Protein AF-A0A1H1K188-F1 (afdb_monomer_lite)

Secondary structure (DSSP, 8-state):
--PPPP-----PPPPPP--------------PPPPP--SEEEEEETTEEEEEEHHHHHHHHT-SEEEEEEHHHHHGGGG--SEEEEEEES-----TT-EEEEEEEEE--EE-TTSPEEPPEEESSS-EEEEEEEEEEEE-GGG--HHHHHTS-GGGSSHHHHHHHHHHHHGGG-TTS-HHHHHTT-EEEEEEEE-

Structure (mmCIF, N/CA/C/O backbone):
data_AF-A0A1H1K188-F1
#
_entry.id   AF-A0A1H1K188-F1
#
loop_
_atom_site.group_PDB
_atom_site.id
_atom_site.type_symbol
_atom_site.label_atom_id
_atom_site.label_alt_id
_atom_site.label_comp_id
_atom_site.label_asym_id
_atom_site.label_entity_id
_atom_site.label_seq_id
_atom_site.pdbx_PDB_ins_code
_atom_site.Cartn_x
_atom_site.Cartn_y
_atom_site.Cartn_z
_atom_site.occupancy
_atom_site.B_iso_or_equiv
_atom_site.auth_seq_id
_atom_site.auth_comp_id
_atom_site.auth_asym_id
_atom_site.auth_atom_id
_atom_site.pdbx_PDB_model_num
ATOM 1 N N . MET A 1 1 ? 2.331 -26.268 -75.277 1.00 45.59 1 MET A N 1
ATOM 2 C CA . MET A 1 1 ? 3.613 -26.789 -74.759 1.00 45.59 1 MET A CA 1
ATOM 3 C C . MET A 1 1 ? 4.585 -25.632 -74.610 1.00 45.59 1 MET A C 1
ATOM 5 O O . MET A 1 1 ? 4.993 -25.085 -75.620 1.00 45.59 1 MET A O 1
ATOM 9 N N . SER A 1 2 ? 4.845 -25.232 -73.363 1.00 35.03 2 SER A N 1
ATOM 10 C CA . SER A 1 2 ? 5.994 -24.444 -72.880 1.00 35.03 2 SER A CA 1
ATOM 11 C C . SER A 1 2 ? 5.826 -24.325 -71.357 1.00 35.03 2 SER A C 1
ATOM 13 O O . SER A 1 2 ? 4.793 -23.809 -70.929 1.00 35.03 2 SER A O 1
ATOM 15 N N . PRO A 1 3 ? 6.742 -24.856 -70.527 1.00 39.97 3 PRO A N 1
ATOM 16 C CA . PRO A 1 3 ? 6.588 -24.823 -69.078 1.00 39.97 3 PRO A CA 1
ATOM 17 C C . PRO A 1 3 ? 7.006 -23.461 -68.505 1.00 39.97 3 PRO A C 1
ATOM 19 O O . PRO A 1 3 ? 8.041 -22.900 -68.870 1.00 39.97 3 PRO A O 1
ATOM 22 N N . LEU A 1 4 ? 6.189 -22.948 -67.584 1.00 37.03 4 LEU A N 1
ATOM 23 C CA . LEU A 1 4 ? 6.495 -21.789 -66.749 1.00 37.03 4 LEU A CA 1
ATOM 24 C C . LEU A 1 4 ? 7.695 -22.099 -65.842 1.00 37.03 4 LEU A C 1
ATOM 26 O O . LEU A 1 4 ? 7.729 -23.112 -65.147 1.00 37.03 4 LEU A O 1
ATOM 30 N N . ARG A 1 5 ? 8.683 -21.201 -65.872 1.00 37.59 5 ARG A N 1
ATOM 31 C CA . ARG A 1 5 ? 9.872 -21.211 -65.017 1.00 37.59 5 ARG A CA 1
ATOM 32 C C . ARG A 1 5 ? 9.487 -20.812 -63.588 1.00 37.59 5 ARG A C 1
ATOM 34 O O . ARG A 1 5 ? 8.966 -19.722 -63.383 1.00 37.59 5 ARG A O 1
ATOM 41 N N . LEU A 1 6 ? 9.807 -21.659 -62.613 1.00 40.19 6 LEU A N 1
ATOM 42 C CA . LEU A 1 6 ? 9.904 -21.283 -61.201 1.00 40.19 6 LEU A CA 1
ATOM 43 C C . LEU A 1 6 ? 11.235 -20.550 -60.985 1.00 40.19 6 LEU A C 1
ATOM 45 O O . LEU A 1 6 ? 12.300 -21.126 -61.197 1.00 40.19 6 LEU A O 1
ATOM 49 N N . VAL A 1 7 ? 11.176 -19.282 -60.580 1.00 38.41 7 VAL A N 1
ATOM 50 C CA . VAL A 1 7 ? 12.326 -18.516 -60.083 1.00 38.41 7 VAL A CA 1
ATOM 51 C C . VAL A 1 7 ? 11.874 -17.786 -58.824 1.00 38.41 7 VAL A C 1
ATOM 53 O O . VAL A 1 7 ? 10.976 -16.952 -58.897 1.00 38.41 7 VAL A O 1
ATOM 56 N N . GLY A 1 8 ? 12.500 -18.095 -57.686 1.00 33.78 8 GLY A N 1
ATOM 57 C CA . GLY A 1 8 ? 12.356 -17.307 -56.461 1.00 33.78 8 GLY A CA 1
ATOM 58 C C . GLY A 1 8 ? 12.423 -18.098 -55.157 1.00 33.78 8 GLY A C 1
ATOM 59 O O . GLY A 1 8 ? 11.508 -17.993 -54.349 1.00 33.78 8 GLY A O 1
ATOM 60 N N . ASP A 1 9 ? 13.497 -18.858 -54.923 1.00 34.72 9 ASP A N 1
ATOM 61 C CA . ASP A 1 9 ? 13.821 -19.360 -53.582 1.00 34.72 9 ASP A CA 1
ATOM 62 C C . ASP A 1 9 ? 14.147 -18.176 -52.657 1.00 34.72 9 ASP A C 1
ATOM 64 O O . ASP A 1 9 ? 15.240 -17.600 -52.706 1.00 34.72 9 ASP A O 1
ATOM 68 N N . VAL A 1 10 ? 13.207 -17.807 -51.786 1.00 36.47 10 VAL A N 1
ATOM 69 C CA . VAL A 1 10 ? 13.466 -16.885 -50.676 1.00 36.47 10 VAL A CA 1
ATOM 70 C C . VAL A 1 10 ? 14.300 -17.630 -49.634 1.00 36.47 10 VAL A C 1
ATOM 72 O O . VAL A 1 10 ? 13.792 -18.404 -48.824 1.00 36.47 10 VAL A O 1
ATOM 75 N N . ARG A 1 11 ? 15.618 -17.406 -49.655 1.00 34.22 11 ARG A N 1
ATOM 76 C CA . ARG A 1 11 ? 16.524 -17.866 -48.596 1.00 34.22 11 ARG A CA 1
ATOM 77 C C . ARG A 1 11 ? 16.224 -17.106 -47.304 1.00 34.22 11 ARG A C 1
ATOM 79 O O . ARG A 1 11 ? 16.585 -15.940 -47.172 1.00 34.22 11 ARG A O 1
ATOM 86 N N . LEU A 1 12 ? 15.629 -17.793 -46.332 1.00 38.78 12 LEU A N 1
ATOM 87 C CA . LEU A 1 12 ? 15.600 -17.339 -44.942 1.00 38.78 12 LEU A CA 1
ATOM 88 C C . LEU A 1 12 ? 17.044 -17.191 -44.417 1.00 38.78 12 LEU A C 1
ATOM 90 O O . LEU A 1 12 ? 17.882 -18.066 -44.678 1.00 38.78 12 LEU A O 1
ATOM 94 N N . PRO A 1 13 ? 17.374 -16.110 -43.687 1.00 35.84 13 PRO A N 1
ATOM 95 C CA . PRO A 1 13 ? 18.696 -15.961 -43.099 1.00 35.84 13 PRO A CA 1
ATOM 96 C C . PRO A 1 13 ? 18.947 -17.076 -42.076 1.00 35.84 13 PRO A C 1
ATOM 98 O O . PRO A 1 13 ? 18.144 -17.328 -41.180 1.00 35.84 13 PRO A O 1
ATOM 101 N N . LYS A 1 14 ? 20.089 -17.756 -42.226 1.00 37.69 14 LYS A N 1
ATOM 102 C CA . LYS A 1 14 ? 20.562 -18.784 -41.292 1.00 37.69 14 LYS A CA 1
ATOM 103 C C . LYS A 1 14 ? 20.758 -18.175 -39.894 1.00 37.69 14 LYS A C 1
ATOM 105 O O . LYS A 1 14 ? 21.317 -17.079 -39.802 1.00 37.69 14 LYS A O 1
ATOM 110 N N . PRO A 1 15 ? 20.396 -18.887 -38.812 1.00 33.88 15 PRO A N 1
ATOM 111 C CA . PRO A 1 15 ? 20.649 -18.415 -37.458 1.00 33.88 15 PRO A CA 1
ATOM 112 C C . PRO A 1 15 ? 22.161 -18.313 -37.230 1.00 33.88 15 PRO A C 1
ATOM 114 O O . PRO A 1 15 ? 22.906 -19.279 -37.431 1.00 33.88 15 PRO A O 1
ATOM 117 N N . ARG A 1 16 ? 22.628 -17.125 -36.831 1.00 37.53 16 ARG A N 1
ATOM 118 C CA . ARG A 1 16 ? 24.013 -16.932 -36.393 1.00 37.53 16 ARG A CA 1
ATOM 119 C C . ARG A 1 16 ? 24.225 -17.723 -35.105 1.00 37.53 16 ARG A C 1
ATOM 121 O O . ARG A 1 16 ? 23.582 -17.467 -34.093 1.00 37.53 16 ARG A O 1
ATOM 128 N N . LYS A 1 17 ? 25.139 -18.690 -35.171 1.00 38.56 17 LYS A N 1
ATOM 129 C CA . LYS A 1 17 ? 25.713 -19.369 -34.010 1.00 38.56 17 LYS A CA 1
ATOM 130 C C . LYS A 1 17 ? 26.625 -18.392 -33.259 1.00 38.56 17 LYS A C 1
ATOM 132 O O . LYS A 1 17 ? 27.408 -17.688 -33.891 1.00 38.56 17 LYS A O 1
ATOM 137 N N . ASN A 1 18 ? 26.556 -18.462 -31.932 1.00 34.94 18 ASN A N 1
ATOM 138 C CA . ASN A 1 18 ? 27.514 -17.952 -30.945 1.00 34.94 18 ASN A CA 1
ATOM 139 C C . ASN A 1 18 ? 27.470 -16.449 -30.623 1.00 34.94 18 ASN A C 1
ATOM 141 O O . ASN A 1 18 ? 28.254 -15.657 -31.134 1.00 34.94 18 ASN A O 1
ATOM 145 N N . ALA A 1 19 ? 26.662 -16.108 -29.621 1.00 29.22 19 ALA A N 1
ATOM 146 C CA . ALA A 1 19 ? 27.116 -15.261 -28.522 1.00 29.22 19 ALA A CA 1
ATOM 147 C C . ALA A 1 19 ? 26.477 -15.811 -27.236 1.00 29.22 19 ALA A C 1
ATOM 149 O O . ALA A 1 19 ? 25.247 -15.851 -27.156 1.00 29.22 19 ALA A O 1
ATOM 150 N N . PRO A 1 20 ? 27.250 -16.302 -26.253 1.00 31.80 20 PRO A N 1
ATOM 151 C CA . PRO A 1 20 ? 26.677 -16.637 -24.966 1.00 31.80 20 PRO A CA 1
ATOM 152 C C . PRO A 1 20 ? 26.316 -15.309 -24.301 1.00 31.80 20 PRO A C 1
ATOM 154 O O . PRO A 1 20 ? 27.190 -14.582 -23.834 1.00 31.80 20 PRO A O 1
ATOM 157 N N . PHE A 1 21 ? 25.027 -14.969 -24.270 1.00 34.00 21 PHE A N 1
ATOM 158 C CA . PHE A 1 21 ? 24.536 -14.056 -23.248 1.00 34.00 21 PHE A CA 1
ATOM 159 C C . PHE A 1 21 ? 24.749 -14.775 -21.917 1.00 34.00 21 PHE A C 1
ATOM 161 O O . PHE A 1 21 ? 23.937 -15.598 -21.496 1.00 34.00 21 PHE A O 1
ATOM 168 N N . LEU A 1 22 ? 25.896 -14.512 -21.287 1.00 28.89 22 LEU A N 1
ATOM 169 C CA . LEU A 1 22 ? 26.063 -14.735 -19.864 1.00 28.89 22 LEU A CA 1
ATOM 170 C C . LEU A 1 22 ? 25.005 -13.866 -19.179 1.00 28.89 22 LEU A C 1
ATOM 172 O O . LEU A 1 22 ? 25.241 -12.702 -18.864 1.00 28.89 22 LEU A O 1
ATOM 176 N N . PHE A 1 23 ? 23.831 -14.440 -18.920 1.00 32.09 23 PHE A N 1
ATOM 177 C CA . PHE A 1 23 ? 23.086 -14.067 -17.733 1.00 32.09 23 PHE A CA 1
ATOM 178 C C . PHE A 1 23 ? 23.997 -14.437 -16.569 1.00 32.09 23 PHE A C 1
ATOM 180 O O . PHE A 1 23 ? 24.028 -15.581 -16.113 1.00 32.09 23 PHE A O 1
ATOM 187 N N . ALA A 1 24 ? 24.807 -13.472 -16.136 1.00 30.16 24 ALA A N 1
ATOM 188 C CA . ALA A 1 24 ? 25.386 -13.501 -14.815 1.00 30.16 24 ALA A CA 1
ATOM 189 C C . ALA A 1 24 ? 24.195 -13.590 -13.862 1.00 30.16 24 ALA A C 1
ATOM 191 O O . ALA A 1 24 ? 23.511 -12.605 -13.586 1.00 30.16 24 ALA A O 1
ATOM 192 N N . ARG A 1 25 ? 23.893 -14.817 -13.444 1.00 33.47 25 ARG A N 1
ATOM 193 C CA . ARG A 1 25 ? 22.956 -15.132 -12.382 1.00 33.47 25 ARG A CA 1
ATOM 194 C C . ARG A 1 25 ? 23.615 -14.607 -11.112 1.00 33.47 25 ARG A C 1
ATOM 196 O O . ARG A 1 25 ? 24.299 -15.339 -10.406 1.00 33.47 25 ARG A O 1
ATOM 203 N N . PHE A 1 26 ? 23.521 -13.293 -10.913 1.00 35.22 26 PHE A N 1
ATOM 204 C CA . PHE A 1 26 ? 23.945 -12.652 -9.684 1.00 35.22 26 PHE A CA 1
ATOM 205 C C . PHE A 1 26 ? 23.188 -13.354 -8.568 1.00 35.22 26 PHE A C 1
ATOM 207 O O . PHE A 1 26 ? 21.966 -13.501 -8.641 1.00 35.22 26 PHE A O 1
ATOM 214 N N . ALA A 1 27 ? 23.933 -13.858 -7.588 1.00 34.31 27 ALA A N 1
ATOM 215 C CA .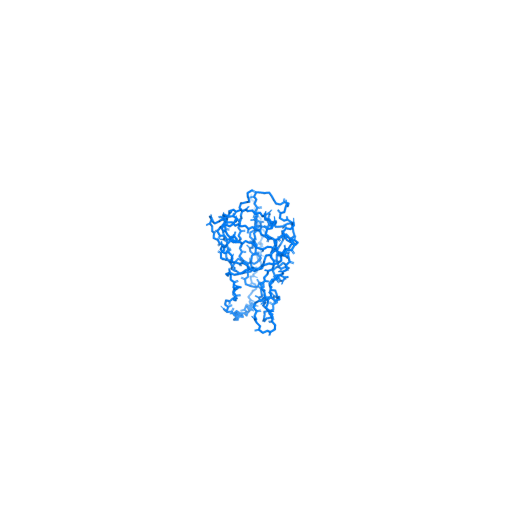 ALA A 1 27 ? 23.366 -14.403 -6.374 1.00 34.31 27 ALA A CA 1
ATOM 216 C C . ALA A 1 27 ? 22.550 -13.281 -5.722 1.00 34.31 27 ALA A C 1
ATOM 218 O O . ALA A 1 27 ? 23.095 -12.384 -5.084 1.00 34.31 27 ALA A O 1
ATOM 219 N N . MET A 1 28 ? 21.244 -13.280 -5.984 1.00 41.56 28 MET A N 1
ATOM 220 C CA . MET A 1 28 ? 20.305 -12.386 -5.334 1.00 41.56 28 MET A CA 1
ATOM 221 C C . MET A 1 28 ? 20.376 -12.698 -3.846 1.00 41.56 28 MET A C 1
ATOM 223 O O . MET A 1 28 ? 20.285 -13.857 -3.446 1.00 41.56 28 MET A O 1
ATOM 227 N N . SER A 1 29 ? 20.551 -11.671 -3.023 1.00 44.28 29 SER A N 1
ATOM 228 C CA . SER A 1 29 ? 20.380 -11.815 -1.584 1.00 44.28 29 SER A CA 1
ATOM 229 C C . SER A 1 29 ? 18.955 -12.313 -1.306 1.00 44.28 29 SER A C 1
ATOM 231 O O . SER A 1 29 ? 17.992 -11.548 -1.390 1.00 44.28 29 SER A O 1
ATOM 233 N N . GLU A 1 30 ? 18.824 -13.604 -0.976 1.00 47.53 30 GLU A N 1
ATOM 234 C CA . GLU A 1 30 ? 17.574 -14.247 -0.539 1.00 47.53 30 GLU A CA 1
ATOM 235 C C . GLU A 1 30 ? 17.079 -13.719 0.818 1.00 47.53 30 GLU A C 1
ATOM 237 O O . GLU A 1 30 ? 16.024 -14.131 1.307 1.00 47.53 30 GLU A O 1
ATOM 242 N N . ALA A 1 31 ? 17.814 -12.792 1.444 1.00 53.75 31 ALA A N 1
ATOM 243 C CA . ALA A 1 31 ? 17.389 -12.172 2.682 1.00 53.75 31 ALA A CA 1
ATOM 244 C C . ALA A 1 31 ? 16.046 -11.459 2.463 1.00 53.75 31 ALA A C 1
ATOM 246 O O . ALA A 1 31 ? 15.935 -10.483 1.710 1.00 53.75 31 ALA A O 1
ATOM 247 N N . ARG A 1 32 ? 15.008 -11.971 3.136 1.00 61.28 32 ARG A N 1
ATOM 248 C CA . ARG A 1 32 ? 13.702 -11.319 3.219 1.00 61.28 32 ARG A CA 1
ATOM 249 C C . ARG A 1 32 ? 13.885 -9.942 3.838 1.00 61.28 32 ARG A C 1
ATOM 251 O O . ARG A 1 32 ? 14.478 -9.805 4.907 1.00 61.28 32 ARG A O 1
ATOM 258 N N . LEU A 1 33 ? 13.339 -8.932 3.171 1.00 65.62 33 LEU A N 1
ATOM 259 C CA . LEU A 1 33 ? 13.317 -7.577 3.697 1.00 65.62 33 LEU A CA 1
ATOM 260 C C . LEU A 1 33 ? 12.510 -7.562 4.998 1.00 65.62 33 LEU A C 1
ATOM 262 O O . LEU A 1 33 ? 11.371 -8.031 5.043 1.00 65.62 33 LEU A O 1
ATOM 266 N N . ALA A 1 34 ? 13.125 -7.060 6.069 1.00 62.50 34 ALA A N 1
ATOM 267 C CA . ALA A 1 34 ? 12.482 -7.000 7.372 1.00 62.50 34 ALA A CA 1
ATOM 268 C C . ALA A 1 34 ? 11.265 -6.071 7.304 1.00 62.50 34 ALA A C 1
ATOM 270 O O . ALA A 1 34 ? 11.387 -4.874 7.031 1.00 62.50 34 ALA A O 1
ATOM 271 N N . LEU A 1 35 ? 10.092 -6.636 7.572 1.00 63.84 35 LEU A N 1
ATOM 272 C CA . LEU A 1 35 ? 8.850 -5.885 7.672 1.00 63.84 35 LEU A CA 1
ATOM 273 C C . LEU A 1 35 ? 8.869 -5.027 8.949 1.00 63.84 35 LEU A C 1
ATOM 275 O O . LEU A 1 35 ? 9.444 -5.417 9.962 1.00 63.84 35 LEU A O 1
ATOM 279 N N . SER A 1 36 ? 8.257 -3.848 8.866 1.00 64.31 36 SER A N 1
ATOM 280 C CA . SER A 1 36 ? 8.013 -2.932 9.993 1.00 64.31 36 SER A CA 1
ATOM 281 C C . SER A 1 36 ? 7.244 -3.632 11.129 1.00 64.31 36 SER A C 1
ATOM 283 O O . SER A 1 36 ? 6.427 -4.515 10.848 1.00 64.31 36 SER A O 1
ATOM 285 N N . ASP A 1 37 ? 7.496 -3.255 12.390 1.00 67.00 37 ASP A N 1
ATOM 286 C CA . ASP A 1 37 ? 6.675 -3.649 13.539 1.00 67.00 37 ASP A CA 1
ATOM 287 C C . ASP A 1 37 ? 5.247 -3.144 13.314 1.00 67.00 37 ASP A C 1
ATOM 289 O O . ASP A 1 37 ? 4.966 -1.948 13.251 1.00 67.00 37 ASP A O 1
ATOM 293 N N . ARG A 1 38 ? 4.331 -4.095 13.137 1.00 75.50 38 ARG A N 1
ATOM 294 C CA . ARG A 1 38 ? 2.953 -3.831 12.714 1.00 75.50 38 ARG A CA 1
ATOM 295 C C . ARG A 1 38 ? 1.977 -3.684 13.868 1.00 75.50 38 ARG A C 1
ATOM 297 O O . ARG A 1 38 ? 0.779 -3.561 13.623 1.00 75.50 38 ARG A O 1
ATOM 304 N N . SER A 1 39 ? 2.451 -3.770 15.106 1.00 86.69 39 SER A N 1
ATOM 305 C CA . SER A 1 39 ? 1.570 -3.735 16.271 1.00 86.69 39 SER A CA 1
ATOM 306 C C . SER A 1 39 ? 1.165 -2.310 16.650 1.00 86.69 39 SER A C 1
ATOM 308 O O . SER A 1 39 ? 0.053 -2.103 17.145 1.00 86.69 39 SER A O 1
ATOM 310 N N . LEU A 1 40 ? 2.029 -1.331 16.364 1.00 92.38 40 LEU A N 1
ATOM 311 C CA . LEU A 1 40 ? 1.869 0.073 16.729 1.00 92.38 40 LEU A CA 1
ATOM 312 C C . LEU A 1 40 ? 1.957 0.996 15.514 1.00 92.38 40 LEU A C 1
ATOM 314 O O . LEU A 1 40 ? 2.597 0.694 14.508 1.00 92.38 40 LEU A O 1
ATOM 318 N N . ILE A 1 41 ? 1.316 2.153 15.624 1.00 93.88 41 ILE A N 1
ATOM 319 C CA . ILE A 1 41 ? 1.371 3.210 14.617 1.00 93.88 41 ILE A CA 1
ATOM 320 C C . ILE A 1 41 ? 1.139 4.569 15.278 1.00 93.88 41 ILE A C 1
ATOM 322 O O . ILE A 1 41 ? 0.364 4.665 16.233 1.00 93.88 41 ILE A O 1
ATOM 326 N N . ALA A 1 42 ? 1.813 5.611 14.788 1.00 95.12 42 ALA A N 1
ATOM 327 C CA . ALA A 1 42 ? 1.498 6.975 15.184 1.00 95.12 42 ALA A CA 1
ATOM 328 C C . ALA A 1 42 ? 0.325 7.485 14.337 1.00 95.12 42 ALA A C 1
ATOM 330 O O . ALA A 1 42 ? 0.299 7.304 13.118 1.00 95.12 42 ALA A O 1
ATOM 331 N N . VAL A 1 43 ? -0.647 8.130 14.969 1.00 95.94 43 VAL A N 1
ATOM 332 C CA . VAL A 1 43 ? -1.823 8.691 14.303 1.00 95.94 43 VAL A CA 1
ATOM 333 C C . VAL A 1 43 ? -1.992 10.158 14.657 1.00 95.94 43 VAL A C 1
ATOM 335 O O . VAL A 1 43 ? -1.648 10.585 15.758 1.00 95.94 43 VAL A O 1
ATOM 338 N N . MET A 1 44 ? -2.532 10.920 13.714 1.00 95.25 44 MET A N 1
ATOM 339 C CA . MET A 1 44 ? -3.019 12.272 13.932 1.00 95.25 44 MET A CA 1
ATOM 340 C C . MET A 1 44 ? -4.529 12.216 14.167 1.00 95.25 44 MET A C 1
ATOM 342 O O . MET A 1 44 ? -5.290 11.899 13.253 1.00 95.25 44 MET A O 1
ATOM 346 N N . THR A 1 45 ? -4.965 12.540 15.385 1.00 85.88 45 THR A N 1
ATOM 347 C CA . THR A 1 45 ? -6.382 12.698 15.735 1.00 85.88 45 THR A CA 1
ATOM 348 C C . THR A 1 45 ? -6.659 14.187 15.947 1.00 85.88 45 THR A C 1
ATOM 350 O O . THR A 1 45 ? -6.357 14.761 16.997 1.00 85.88 45 THR A O 1
ATOM 353 N N . GLY A 1 46 ? -7.197 14.853 14.923 1.00 83.12 46 GLY A N 1
ATOM 354 C CA . GLY A 1 46 ? -7.359 16.309 14.925 1.00 83.12 46 GLY A CA 1
ATOM 355 C C . GLY A 1 46 ? -6.003 17.019 14.868 1.00 83.12 46 GLY A C 1
ATOM 356 O O . GLY A 1 46 ? -5.355 17.014 13.831 1.00 83.12 46 GLY A O 1
ATOM 357 N N . ARG A 1 47 ? -5.575 17.639 15.976 1.00 84.88 47 ARG A N 1
ATOM 358 C CA . ARG A 1 47 ? -4.261 18.313 16.097 1.00 84.88 47 ARG A CA 1
ATOM 359 C C . ARG A 1 47 ? -3.290 17.596 17.041 1.00 84.88 47 ARG A C 1
ATOM 361 O O . ARG A 1 47 ? -2.284 18.179 17.440 1.00 84.88 47 ARG A O 1
ATOM 368 N N . LYS A 1 48 ? -3.615 16.372 17.459 1.00 92.38 48 LYS A N 1
ATOM 369 C CA . LYS A 1 48 ? -2.835 15.611 18.437 1.00 92.38 48 LYS A CA 1
ATOM 370 C C . LYS A 1 48 ? -2.226 14.373 17.787 1.00 92.38 48 LYS A C 1
ATOM 372 O O . LYS A 1 48 ? -2.953 13.566 17.213 1.00 92.38 48 LYS A O 1
ATOM 377 N N . GLU A 1 49 ? -0.912 14.212 17.941 1.00 95.19 49 GLU A N 1
ATOM 378 C CA . GLU A 1 49 ? -0.217 12.957 17.645 1.00 95.19 49 GLU A CA 1
ATOM 379 C C . GLU A 1 49 ? -0.343 11.992 18.831 1.00 95.19 49 GLU A C 1
ATOM 381 O O . GLU A 1 49 ? -0.122 12.366 19.986 1.00 95.19 49 GLU A O 1
ATOM 386 N N . GLU A 1 50 ? -0.676 10.737 18.550 1.00 95.00 50 GLU A N 1
ATOM 387 C CA . GLU A 1 50 ? -0.725 9.664 19.543 1.00 95.00 50 GLU A CA 1
ATOM 388 C C . GLU A 1 50 ? -0.241 8.340 18.942 1.00 95.00 50 GLU A C 1
ATOM 390 O O . GLU A 1 50 ? -0.362 8.109 17.742 1.00 95.00 50 GLU A O 1
ATOM 395 N N . VAL A 1 51 ? 0.328 7.462 19.770 1.00 95.00 51 VAL A N 1
ATOM 396 C CA . VAL A 1 51 ? 0.711 6.105 19.354 1.00 95.00 51 VAL A CA 1
ATOM 397 C C . VAL A 1 51 ? -0.365 5.138 19.817 1.00 95.00 51 VAL A C 1
ATOM 399 O O . VAL A 1 51 ? -0.695 5.088 21.001 1.00 95.00 51 VAL A O 1
ATOM 402 N N . VAL A 1 52 ? -0.900 4.357 18.883 1.00 94.94 52 VAL A N 1
ATOM 403 C CA . VAL A 1 52 ? -2.002 3.422 19.132 1.00 94.94 52 VAL A CA 1
ATOM 404 C C . VAL A 1 52 ? -1.676 2.037 18.596 1.00 94.94 52 VAL A C 1
ATOM 406 O O . VAL A 1 52 ? -0.795 1.861 17.752 1.00 94.94 52 VAL A O 1
ATOM 409 N N . ARG A 1 53 ? -2.428 1.038 19.066 1.00 95.25 53 ARG A N 1
ATOM 410 C CA . ARG A 1 53 ? -2.389 -0.309 18.495 1.00 95.25 53 ARG A CA 1
ATOM 411 C C . ARG A 1 53 ? -3.094 -0.341 17.148 1.00 95.25 53 ARG A C 1
ATOM 413 O O . ARG A 1 53 ? -4.212 0.160 17.021 1.00 95.25 53 ARG A O 1
ATOM 420 N N . VAL A 1 54 ? -2.501 -1.030 16.178 1.00 94.38 54 VAL A N 1
ATOM 421 C CA . VAL A 1 54 ? -3.129 -1.231 14.865 1.00 94.38 54 VAL A CA 1
ATOM 422 C C . VAL A 1 54 ? -4.471 -1.963 14.996 1.00 94.38 54 VAL A C 1
ATOM 424 O O . VAL A 1 54 ? -5.423 -1.606 14.311 1.00 94.38 54 VAL A O 1
ATOM 427 N N . ASP A 1 55 ? -4.608 -2.904 15.934 1.00 95.38 55 ASP A N 1
ATOM 428 C CA . ASP A 1 55 ? -5.874 -3.604 16.227 1.00 95.38 55 ASP A CA 1
ATOM 429 C C . ASP A 1 55 ? -7.011 -2.649 16.604 1.00 95.38 55 ASP A C 1
ATOM 431 O O . ASP A 1 55 ? -8.148 -2.842 16.178 1.00 95.38 55 ASP A O 1
ATOM 435 N N . ALA A 1 56 ? -6.702 -1.592 17.360 1.00 95.38 56 ALA A N 1
ATOM 436 C CA . ALA A 1 56 ? -7.695 -0.601 17.759 1.00 95.38 56 ALA A CA 1
ATOM 437 C C . ALA A 1 56 ? -8.188 0.207 16.551 1.00 95.38 56 ALA A C 1
ATOM 439 O O . ALA A 1 56 ? -9.382 0.477 16.436 1.00 95.38 56 ALA A O 1
ATOM 440 N N . LEU A 1 57 ? -7.294 0.538 15.612 1.00 95.38 57 LEU A N 1
ATOM 441 C CA . LEU A 1 57 ? -7.681 1.191 14.360 1.00 95.38 57 LEU A CA 1
ATOM 442 C C . LEU A 1 57 ? -8.516 0.271 13.472 1.00 95.38 57 LEU A C 1
ATOM 444 O O . LEU A 1 57 ? -9.528 0.703 12.929 1.00 95.38 57 LEU A O 1
ATOM 448 N N . ARG A 1 58 ? -8.132 -1.003 13.357 1.00 96.81 58 ARG A N 1
ATOM 449 C CA . ARG A 1 58 ? -8.900 -2.004 12.606 1.00 96.81 58 ARG A CA 1
ATOM 450 C C . ARG A 1 58 ? -10.331 -2.124 13.122 1.00 96.81 58 ARG A C 1
ATOM 452 O O . ARG A 1 58 ? -11.270 -2.048 12.335 1.00 96.81 58 ARG A O 1
ATOM 459 N N . ALA A 1 59 ? -10.492 -2.217 14.442 1.00 97.06 59 ALA A N 1
ATOM 460 C CA . ALA A 1 59 ? -11.801 -2.227 15.085 1.00 97.06 59 ALA A CA 1
ATOM 461 C C . ALA A 1 59 ? -12.576 -0.921 14.839 1.00 97.06 59 ALA A C 1
ATOM 463 O O . ALA A 1 59 ? -13.745 -0.973 14.462 1.00 97.06 59 ALA A O 1
ATOM 464 N N . ARG A 1 60 ? -11.921 0.242 14.981 1.00 95.56 60 ARG A N 1
ATOM 465 C CA . ARG A 1 60 ? -12.525 1.565 14.741 1.00 95.56 60 ARG A CA 1
ATOM 466 C C . ARG A 1 60 ? -13.075 1.713 13.322 1.00 95.56 60 ARG A C 1
ATOM 468 O O . ARG A 1 60 ? -14.165 2.247 13.159 1.00 95.56 60 ARG A O 1
ATOM 475 N N . PHE A 1 61 ? -12.330 1.266 12.315 1.00 96.75 61 PHE A N 1
ATOM 476 C CA . PHE A 1 61 ? -12.742 1.357 10.911 1.00 96.75 61 PHE A CA 1
ATOM 477 C C . PHE A 1 61 ? -13.581 0.161 10.441 1.00 96.75 61 PHE A C 1
ATOM 479 O O . PHE A 1 61 ? -14.053 0.170 9.308 1.00 96.75 61 PHE A O 1
ATOM 486 N N . GLN A 1 62 ? -13.769 -0.863 11.283 1.00 97.44 62 GLN A N 1
ATOM 487 C CA . GLN A 1 62 ? -14.438 -2.120 10.923 1.00 97.44 62 GLN A CA 1
ATOM 488 C C . GLN A 1 62 ? -13.800 -2.788 9.690 1.00 97.44 62 GLN A C 1
ATOM 490 O O . GLN A 1 62 ? -14.472 -3.204 8.745 1.00 97.44 62 GLN A O 1
ATOM 495 N N . VAL A 1 63 ? -12.468 -2.862 9.698 1.00 98.00 63 VAL A N 1
ATOM 496 C CA . VAL A 1 63 ? -11.650 -3.436 8.621 1.00 98.00 63 VAL A CA 1
ATOM 497 C C . VAL A 1 63 ? -10.711 -4.508 9.166 1.00 98.00 63 VAL A C 1
ATOM 499 O O . VAL A 1 63 ? -10.383 -4.529 10.350 1.00 98.00 63 VAL A O 1
ATOM 502 N N . ASP A 1 64 ? -10.226 -5.384 8.293 1.00 97.94 64 ASP A N 1
ATOM 503 C CA . ASP A 1 64 ? -9.293 -6.452 8.649 1.00 97.94 64 ASP A CA 1
ATOM 504 C C . ASP A 1 64 ? -7.832 -5.978 8.708 1.00 97.94 64 ASP A C 1
ATOM 506 O O . ASP A 1 64 ? -7.010 -6.552 9.434 1.00 97.94 64 ASP A O 1
ATOM 510 N N . ALA A 1 65 ? -7.488 -4.947 7.930 1.00 95.75 65 ALA A N 1
ATOM 511 C CA . ALA A 1 65 ? -6.124 -4.447 7.785 1.00 95.75 65 ALA A CA 1
ATOM 512 C C . ALA A 1 65 ? -6.078 -2.998 7.264 1.00 95.75 65 ALA A C 1
ATOM 514 O O . ALA A 1 65 ? -7.093 -2.409 6.897 1.00 95.75 65 ALA A O 1
ATOM 515 N N . LEU A 1 66 ? -4.879 -2.411 7.261 1.00 96.00 66 LEU A N 1
ATOM 516 C CA . LEU A 1 66 ? -4.638 -1.035 6.829 1.00 96.00 66 LEU A CA 1
ATOM 517 C C . LEU A 1 66 ? -3.721 -1.024 5.602 1.00 96.00 66 LEU A C 1
ATOM 519 O O . LEU A 1 66 ? -2.659 -1.647 5.620 1.00 96.00 66 LEU A O 1
ATOM 523 N N . ILE A 1 67 ? -4.092 -0.259 4.579 1.00 96.06 67 ILE A N 1
ATOM 524 C CA . ILE A 1 67 ? -3.200 0.159 3.494 1.00 96.06 67 ILE A CA 1
ATOM 525 C C . ILE A 1 67 ? -2.834 1.616 3.745 1.00 96.06 67 ILE A C 1
ATOM 527 O O . ILE A 1 67 ? -3.668 2.431 4.128 1.00 96.06 67 ILE A O 1
ATOM 531 N N . ARG A 1 68 ? -1.557 1.943 3.579 1.00 94.38 68 ARG A N 1
ATOM 532 C CA . ARG A 1 68 ? -1.027 3.273 3.877 1.00 94.38 68 ARG A CA 1
ATOM 533 C C . ARG A 1 68 ? -0.361 3.811 2.624 1.00 94.38 68 ARG A C 1
ATOM 535 O O . ARG A 1 68 ? 0.504 3.138 2.066 1.00 94.38 68 ARG A O 1
ATOM 542 N N . LEU A 1 69 ? -0.777 4.991 2.189 1.00 94.31 69 LEU A N 1
ATOM 543 C CA . LEU A 1 69 ? -0.244 5.666 1.008 1.00 94.31 69 LEU A CA 1
ATOM 544 C C . LEU A 1 69 ? 0.497 6.921 1.446 1.00 94.31 69 LEU A C 1
ATOM 546 O O . LEU A 1 69 ? 0.102 7.540 2.426 1.00 94.31 69 LEU A O 1
ATOM 550 N N . HIS A 1 70 ? 1.551 7.323 0.739 1.00 92.00 70 HIS A N 1
ATOM 551 C CA . HIS A 1 70 ? 2.076 8.675 0.940 1.00 92.00 70 HIS A CA 1
ATOM 552 C C . HIS A 1 70 ? 0.967 9.697 0.683 1.00 92.00 70 HIS A C 1
ATOM 554 O O . HIS A 1 70 ? 0.117 9.455 -0.164 1.00 92.00 70 HIS A O 1
ATOM 560 N N . GLU A 1 71 ? 0.972 10.824 1.394 1.00 92.25 71 GLU A N 1
ATOM 561 C CA . GLU A 1 71 ? -0.093 11.830 1.282 1.00 92.25 71 GLU A CA 1
ATOM 562 C C . GLU A 1 71 ? -0.406 12.220 -0.173 1.00 92.25 71 GLU A C 1
ATOM 564 O O . GLU A 1 71 ? -1.554 12.132 -0.583 1.00 92.25 71 GLU A O 1
ATOM 569 N N . ARG A 1 72 ? 0.620 12.484 -0.995 1.00 90.69 72 ARG A N 1
ATOM 570 C CA . ARG A 1 72 ? 0.447 12.789 -2.430 1.00 90.69 72 ARG A CA 1
ATOM 571 C C . ARG A 1 72 ? -0.251 11.668 -3.209 1.00 90.69 72 ARG A C 1
ATOM 573 O O . ARG A 1 72 ? -1.130 11.931 -4.014 1.00 90.69 72 ARG A O 1
ATOM 580 N N . ASP A 1 73 ? 0.125 10.420 -2.934 1.00 93.31 73 ASP A N 1
ATOM 581 C CA . ASP A 1 73 ? -0.483 9.240 -3.558 1.00 93.31 73 ASP A CA 1
ATOM 582 C C . ASP A 1 73 ? -1.933 9.044 -3.073 1.00 93.31 73 ASP A C 1
ATOM 584 O O . ASP A 1 73 ? -2.774 8.499 -3.784 1.00 93.31 73 ASP A O 1
ATOM 588 N N . TYR A 1 74 ? -2.225 9.449 -1.835 1.00 95.44 74 TYR A N 1
ATOM 589 C CA . TYR A 1 74 ? -3.565 9.388 -1.267 1.00 95.44 74 TYR A CA 1
ATOM 590 C C . TYR A 1 74 ? -4.484 10.459 -1.858 1.00 95.44 74 TYR A C 1
ATOM 592 O O . TYR A 1 74 ? -5.643 10.162 -2.122 1.00 95.44 74 TYR A O 1
ATOM 600 N N . ASP A 1 75 ? -3.995 11.676 -2.089 1.00 94.31 75 ASP A N 1
ATOM 601 C CA . ASP A 1 75 ? -4.794 12.750 -2.695 1.00 94.31 75 ASP A CA 1
ATOM 602 C C . ASP A 1 75 ? -5.304 12.336 -4.088 1.00 94.31 75 ASP A C 1
ATOM 604 O O . ASP A 1 75 ? -6.470 12.526 -4.424 1.00 94.31 75 ASP A O 1
ATOM 608 N N . GLU A 1 76 ? -4.467 11.641 -4.861 1.00 94.88 76 GLU A N 1
ATOM 609 C CA . GLU A 1 76 ? -4.832 11.060 -6.157 1.00 94.88 76 GLU A CA 1
ATOM 610 C C . GLU A 1 76 ? -5.886 9.936 -6.069 1.00 94.88 76 GLU A C 1
ATOM 612 O O . GLU A 1 76 ? -6.586 9.640 -7.043 1.00 94.88 76 GLU A O 1
ATOM 617 N N . LEU A 1 77 ? -6.034 9.290 -4.907 1.00 93.25 77 LEU A N 1
ATOM 618 C CA . LEU A 1 77 ? -7.030 8.236 -4.699 1.00 93.25 77 LEU A CA 1
ATOM 619 C C . LEU A 1 77 ? -8.455 8.785 -4.829 1.00 93.25 77 LEU A C 1
ATOM 621 O O . LEU A 1 77 ? -9.365 8.026 -5.165 1.00 93.25 77 LEU A O 1
ATOM 625 N N . GLU A 1 78 ? -8.674 10.076 -4.570 1.00 85.00 78 GLU A N 1
ATOM 626 C CA . GLU A 1 78 ? -9.985 10.723 -4.688 1.00 85.00 78 GLU A CA 1
ATOM 627 C C . GLU A 1 78 ? -10.514 10.740 -6.127 1.00 85.00 78 GLU A C 1
ATOM 629 O O . GLU A 1 78 ? -11.728 10.803 -6.325 1.00 85.00 78 GLU A O 1
ATOM 634 N N . GLU A 1 79 ? -9.648 10.608 -7.133 1.00 86.56 79 GLU A N 1
ATOM 635 C CA . GLU A 1 79 ? -10.044 10.528 -8.544 1.00 86.56 79 GLU A CA 1
ATOM 636 C C . GLU A 1 79 ? -10.558 9.134 -8.930 1.00 86.56 79 GLU A C 1
ATOM 638 O O . GLU A 1 79 ? -11.315 8.976 -9.891 1.00 86.56 79 GLU A O 1
ATOM 643 N N . LEU A 1 80 ? -10.192 8.102 -8.164 1.00 89.62 80 LEU A N 1
ATOM 644 C CA . LEU A 1 80 ? -10.560 6.725 -8.466 1.00 89.62 80 LEU A CA 1
ATOM 645 C C . LEU A 1 80 ? -11.980 6.404 -7.985 1.00 89.62 80 LEU A C 1
ATOM 647 O O . LEU A 1 80 ? -12.373 6.661 -6.839 1.00 89.62 80 LEU A O 1
ATOM 651 N N . ARG A 1 81 ? -12.768 5.794 -8.874 1.00 84.62 81 ARG A N 1
ATOM 652 C CA . ARG A 1 81 ? -14.134 5.323 -8.6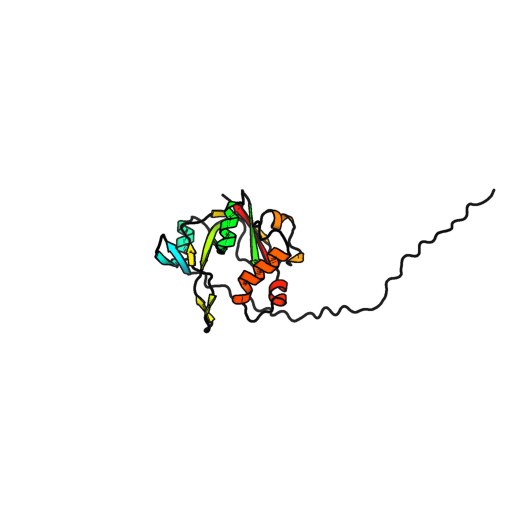09 1.00 84.62 81 ARG A CA 1
ATOM 653 C C . ARG A 1 81 ? -14.173 3.802 -8.720 1.00 84.62 81 ARG A C 1
ATOM 655 O O . ARG A 1 81 ? -13.698 3.239 -9.702 1.00 84.62 81 ARG A O 1
ATOM 662 N N . GLY A 1 82 ? -14.735 3.144 -7.710 1.00 91.00 82 GLY A N 1
ATOM 663 C CA . GLY A 1 82 ? -15.029 1.709 -7.703 1.00 91.00 82 GLY A CA 1
ATOM 664 C C . GLY A 1 82 ? -13.830 0.767 -7.577 1.00 91.00 82 GLY A C 1
ATOM 665 O O . GLY A 1 82 ? -13.930 -0.200 -6.838 1.00 91.00 82 GLY A O 1
ATOM 666 N N . ARG A 1 83 ? -12.697 1.013 -8.246 1.00 96.19 83 ARG A N 1
ATOM 667 C CA . ARG A 1 83 ? -11.521 0.127 -8.201 1.00 96.19 83 ARG A CA 1
ATOM 668 C C . ARG A 1 83 ? -10.227 0.872 -7.924 1.00 96.19 83 ARG A C 1
ATOM 670 O O . ARG A 1 83 ? -10.040 1.994 -8.384 1.00 96.19 83 ARG A O 1
ATOM 677 N N . PHE A 1 84 ? -9.331 0.205 -7.207 1.00 98.00 84 PHE A N 1
ATOM 678 C CA . PHE A 1 84 ? -7.981 0.681 -6.938 1.00 98.00 84 PHE A CA 1
ATOM 679 C C . PHE A 1 84 ? -6.984 -0.473 -6.944 1.00 98.00 84 PHE A C 1
ATOM 681 O O . PHE A 1 84 ? -7.186 -1.486 -6.277 1.00 98.00 84 PHE A O 1
ATOM 688 N N . VAL A 1 85 ? -5.888 -0.299 -7.676 1.00 98.00 85 VAL A N 1
ATOM 689 C CA . VAL A 1 85 ? -4.746 -1.210 -7.678 1.00 98.00 85 VAL A CA 1
ATOM 690 C C . VAL A 1 85 ? -3.582 -0.576 -6.924 1.00 98.00 85 VAL A C 1
ATOM 692 O O . VAL A 1 85 ? -3.083 0.491 -7.287 1.00 98.00 85 VAL A O 1
ATOM 695 N N . HIS A 1 86 ? -3.142 -1.261 -5.872 1.00 97.88 86 HIS A N 1
ATOM 696 C CA . HIS A 1 86 ? -2.003 -0.880 -5.053 1.00 97.88 86 HIS A CA 1
ATOM 697 C C . HIS A 1 86 ? -0.789 -1.759 -5.360 1.00 97.88 86 HIS A C 1
ATOM 699 O O . HIS A 1 86 ? -0.894 -2.986 -5.389 1.00 97.88 86 HIS A O 1
ATOM 705 N N . PHE A 1 87 ? 0.369 -1.120 -5.523 1.00 98.00 87 PHE A N 1
ATOM 706 C CA . PHE A 1 87 ? 1.649 -1.782 -5.752 1.00 98.00 87 PHE A CA 1
ATOM 707 C C . PHE A 1 87 ? 2.554 -1.687 -4.517 1.00 98.00 87 PHE A C 1
ATOM 709 O O . PHE A 1 87 ? 2.813 -0.589 -4.009 1.00 98.00 87 PHE A O 1
ATOM 716 N N . ASN A 1 88 ? 3.084 -2.828 -4.076 1.00 95.81 88 ASN A N 1
ATOM 717 C CA . ASN A 1 88 ? 4.124 -2.947 -3.050 1.00 95.81 88 ASN A CA 1
ATOM 718 C C . ASN A 1 88 ? 5.392 -3.569 -3.646 1.00 95.81 88 ASN A C 1
ATOM 720 O O . ASN A 1 88 ? 5.333 -4.253 -4.661 1.00 95.81 88 ASN A O 1
ATOM 724 N N . LEU A 1 89 ? 6.541 -3.369 -3.002 1.00 95.88 89 LEU A N 1
ATOM 725 C CA . LEU A 1 89 ? 7.778 -4.051 -3.388 1.00 95.88 89 LEU A CA 1
ATOM 726 C C . LEU A 1 89 ? 7.707 -5.545 -3.049 1.00 95.88 89 LEU A C 1
ATOM 728 O O . LEU A 1 89 ? 7.413 -5.882 -1.905 1.00 95.88 89 LEU A O 1
ATOM 732 N N . GLU A 1 90 ? 8.067 -6.402 -4.009 1.00 95.75 90 GLU A N 1
ATOM 733 C CA . GLU A 1 90 ? 8.249 -7.858 -3.885 1.00 95.75 90 GLU A CA 1
ATOM 734 C C . GLU A 1 90 ? 7.021 -8.652 -3.396 1.00 95.75 90 GLU A C 1
ATOM 736 O O . GLU A 1 90 ? 6.454 -9.449 -4.142 1.00 95.75 90 GLU A O 1
ATOM 741 N N . VAL A 1 91 ? 6.625 -8.477 -2.135 1.00 94.69 91 VAL A N 1
ATOM 742 C CA . VAL A 1 91 ? 5.557 -9.224 -1.471 1.00 94.69 91 VAL A CA 1
ATOM 743 C C . VAL A 1 91 ? 4.644 -8.313 -0.654 1.00 94.69 91 VAL A C 1
ATOM 745 O O . VAL A 1 91 ? 5.071 -7.323 -0.061 1.00 94.69 91 VAL A O 1
ATOM 748 N N . THR A 1 92 ? 3.379 -8.704 -0.548 1.00 94.31 92 THR A N 1
ATOM 749 C CA . T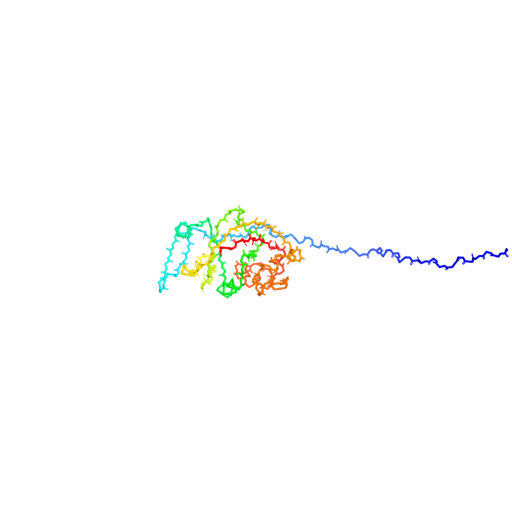HR A 1 92 ? 2.404 -8.117 0.376 1.00 94.31 92 THR A CA 1
ATOM 750 C C . THR A 1 92 ? 1.787 -9.190 1.268 1.00 94.31 92 THR A C 1
ATOM 752 O O . THR A 1 92 ? 1.728 -10.359 0.895 1.00 94.31 92 THR A O 1
ATOM 755 N N . LEU A 1 93 ? 1.307 -8.789 2.446 1.00 93.31 93 LEU A N 1
ATOM 756 C CA . LEU A 1 93 ? 0.456 -9.637 3.290 1.00 93.31 93 LEU A CA 1
ATOM 757 C C . LEU A 1 93 ? -1.031 -9.345 3.092 1.00 93.31 93 LEU A C 1
ATOM 759 O O . LEU A 1 93 ? -1.848 -9.730 3.920 1.00 93.31 93 LEU A O 1
ATOM 763 N N . ASN A 1 94 ? -1.384 -8.612 2.039 1.00 95.69 94 ASN A N 1
ATOM 764 C CA . ASN A 1 94 ? -2.782 -8.435 1.702 1.00 95.69 94 ASN A CA 1
ATOM 765 C C . ASN A 1 94 ? -3.389 -9.777 1.274 1.00 95.69 94 ASN A C 1
ATOM 767 O O . ASN A 1 94 ? -2.714 -10.616 0.678 1.00 95.69 94 ASN A O 1
ATOM 771 N N . GLU A 1 95 ? -4.668 -9.964 1.574 1.00 97.69 95 GLU A N 1
ATOM 772 C CA . GLU A 1 95 ? -5.387 -11.219 1.396 1.00 97.69 95 GLU A CA 1
ATOM 773 C C . GLU A 1 95 ? -6.725 -10.950 0.707 1.00 97.69 95 GLU A C 1
ATOM 775 O O . GLU A 1 95 ? -7.398 -9.954 0.981 1.00 97.69 95 GLU A O 1
ATOM 780 N N . VAL A 1 96 ? -7.116 -11.844 -0.200 1.00 98.50 96 VAL A N 1
ATOM 781 C CA . VAL A 1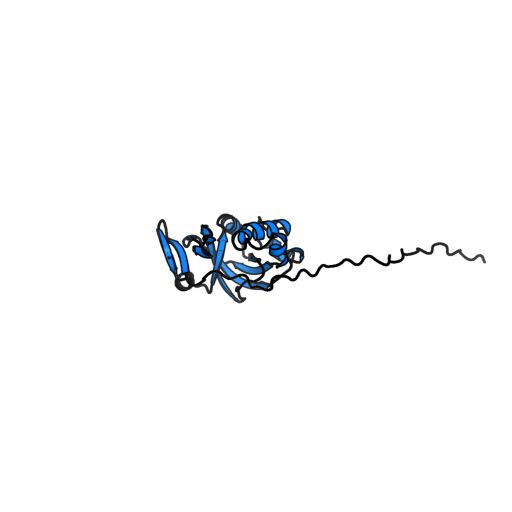 96 ? -8.391 -11.756 -0.921 1.00 98.50 96 VAL A CA 1
ATOM 782 C C . VAL A 1 96 ? -9.563 -11.873 0.059 1.00 98.50 96 VAL A C 1
ATOM 784 O O . VAL A 1 96 ? -9.520 -12.628 1.027 1.00 98.50 96 VAL A O 1
ATOM 787 N N . GLY A 1 97 ? -10.619 -11.096 -0.176 1.00 98.19 97 GLY A N 1
ATOM 788 C CA . GLY A 1 97 ? -11.827 -11.057 0.646 1.00 98.19 97 GLY A CA 1
ATOM 789 C C . GLY A 1 97 ? -11.725 -10.159 1.881 1.00 98.19 97 GLY A C 1
ATOM 790 O O . GLY A 1 97 ? -12.766 -9.776 2.422 1.00 98.19 97 GLY A O 1
ATOM 791 N N . LYS A 1 98 ? -10.515 -9.766 2.295 1.00 98.44 98 LYS A N 1
ATOM 792 C CA . LYS A 1 98 ? -10.287 -8.866 3.431 1.00 98.44 98 LYS A CA 1
ATOM 793 C C . LYS A 1 98 ? -10.655 -7.423 3.102 1.00 98.44 98 LYS A C 1
ATOM 795 O O . LYS A 1 98 ? -10.509 -6.965 1.966 1.00 98.44 98 LYS A O 1
ATOM 800 N N . ARG A 1 99 ? -11.149 -6.709 4.111 1.00 98.44 99 ARG A N 1
ATOM 801 C CA . ARG A 1 99 ? -11.519 -5.296 4.036 1.00 98.44 99 ARG A CA 1
ATOM 802 C C . ARG A 1 99 ? -10.377 -4.437 4.568 1.00 98.44 99 ARG A C 1
ATOM 804 O O . ARG A 1 99 ? -9.781 -4.758 5.594 1.00 98.44 99 ARG A O 1
ATOM 811 N N . TYR A 1 100 ? -10.084 -3.346 3.878 1.00 98.44 100 TYR A N 1
ATOM 812 C CA . TYR A 1 100 ? -8.961 -2.469 4.177 1.00 98.44 100 TYR A CA 1
ATOM 813 C C . TYR A 1 100 ? -9.437 -1.045 4.390 1.00 98.44 100 TYR A C 1
ATOM 815 O O . TYR A 1 100 ? -10.251 -0.556 3.612 1.00 98.44 100 TYR A O 1
ATOM 823 N N . ALA A 1 101 ? -8.879 -0.371 5.396 1.00 97.75 101 ALA A N 1
ATOM 824 C CA . ALA A 1 101 ? -8.881 1.086 5.435 1.00 97.75 101 ALA A CA 1
ATOM 825 C C . ALA A 1 101 ? -7.607 1.585 4.749 1.00 97.75 101 ALA A C 1
ATOM 827 O O . ALA A 1 101 ? -6.505 1.131 5.064 1.00 97.75 101 ALA A O 1
ATOM 828 N N . ILE A 1 102 ? -7.764 2.502 3.803 1.00 97.69 102 ILE A N 1
ATOM 829 C CA . ILE A 1 102 ? -6.687 3.179 3.092 1.00 97.69 102 ILE A CA 1
ATOM 830 C C . ILE A 1 102 ? -6.510 4.544 3.755 1.00 97.69 102 ILE A C 1
ATOM 832 O O . ILE A 1 102 ? -7.474 5.302 3.839 1.00 97.69 102 ILE A O 1
ATOM 836 N N . LEU A 1 103 ? -5.305 4.835 4.242 1.00 96.50 103 LEU A N 1
ATOM 837 C CA . LEU A 1 103 ? -4.990 6.016 5.054 1.00 96.50 103 LEU A CA 1
ATOM 838 C C . LEU A 1 103 ? -3.791 6.778 4.461 1.00 96.50 103 LEU A C 1
ATOM 840 O O . LEU A 1 103 ? -2.842 6.125 4.001 1.00 96.50 103 LEU A O 1
ATOM 844 N N . PRO A 1 104 ? -3.765 8.123 4.506 1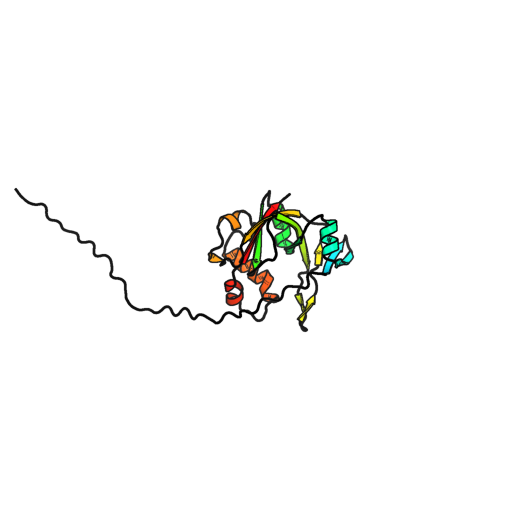.00 96.12 104 PRO A N 1
ATOM 845 C CA . PRO A 1 104 ? -2.588 8.890 4.125 1.00 96.12 104 PRO A CA 1
ATOM 846 C C . PRO A 1 104 ? -1.531 8.860 5.236 1.00 96.12 104 PRO A C 1
ATOM 848 O O . PRO A 1 104 ? -1.815 8.991 6.428 1.00 96.12 104 PRO A O 1
ATOM 851 N N . ILE A 1 105 ? -0.279 8.721 4.821 1.00 94.62 105 ILE A N 1
ATOM 852 C CA . ILE A 1 105 ? 0.921 8.883 5.630 1.00 94.62 105 ILE A CA 1
ATOM 853 C C . ILE A 1 105 ? 1.308 10.359 5.572 1.00 94.62 105 ILE A C 1
ATOM 855 O O . ILE A 1 105 ? 1.804 10.826 4.546 1.00 94.62 105 ILE A O 1
ATOM 859 N N . LEU A 1 106 ? 1.143 11.056 6.695 1.00 93.94 106 LEU A N 1
ATOM 860 C CA . LEU A 1 106 ? 1.588 12.440 6.877 1.00 93.94 106 LEU A CA 1
ATOM 861 C C . LEU A 1 106 ? 3.111 12.518 7.033 1.00 93.94 106 LEU A C 1
ATOM 863 O O . LEU A 1 106 ? 3.764 13.448 6.568 1.00 93.94 106 LEU A O 1
ATOM 867 N N . ARG A 1 107 ? 3.705 11.514 7.692 1.00 92.25 107 ARG A N 1
ATOM 868 C CA . ARG A 1 107 ? 5.159 11.402 7.862 1.00 92.25 107 ARG A CA 1
ATOM 869 C C . ARG A 1 107 ? 5.591 9.943 7.721 1.00 92.25 107 ARG A C 1
ATOM 871 O O . ARG A 1 107 ? 5.112 9.110 8.495 1.00 92.25 107 ARG A O 1
ATOM 878 N N . PRO A 1 108 ? 6.489 9.611 6.773 1.00 87.19 108 PRO A N 1
ATOM 879 C CA . PRO A 1 108 ? 6.906 8.235 6.552 1.00 87.19 108 PRO A CA 1
ATOM 880 C C . PRO A 1 108 ? 7.669 7.681 7.749 1.00 87.19 108 PRO A C 1
ATOM 882 O O . PRO A 1 108 ? 8.431 8.388 8.416 1.00 87.19 108 PRO A O 1
ATOM 885 N N . GLY A 1 109 ? 7.465 6.389 7.991 1.00 83.38 109 GLY A N 1
ATOM 886 C CA . GLY A 1 109 ? 8.301 5.638 8.911 1.00 83.38 109 GLY A CA 1
ATOM 887 C C . GLY A 1 109 ? 9.711 5.516 8.341 1.00 83.38 109 GLY A C 1
ATOM 888 O O . GLY A 1 109 ? 9.907 5.521 7.125 1.00 83.38 109 GLY A O 1
ATOM 889 N N . ARG A 1 110 ? 10.705 5.426 9.217 1.00 82.38 110 ARG A N 1
ATOM 890 C CA . ARG A 1 110 ? 12.108 5.245 8.820 1.00 82.38 110 ARG A CA 1
ATOM 891 C C . ARG A 1 110 ? 12.848 4.420 9.856 1.00 82.38 110 ARG A C 1
ATOM 893 O O . ARG A 1 110 ? 12.362 4.244 10.968 1.00 82.38 110 ARG A O 1
ATOM 900 N N . ARG A 1 111 ? 14.052 3.969 9.520 1.00 80.81 111 ARG A N 1
ATOM 901 C CA . ARG A 1 111 ? 15.003 3.477 10.519 1.00 80.81 111 ARG A CA 1
ATOM 902 C C . ARG A 1 111 ? 15.965 4.599 10.887 1.00 80.81 111 ARG A C 1
ATOM 904 O O . ARG A 1 111 ? 16.410 5.340 10.014 1.00 80.81 111 ARG A O 1
ATOM 911 N N . ASP A 1 112 ? 16.225 4.773 12.178 1.00 81.94 112 ASP A N 1
ATOM 912 C CA . ASP A 1 112 ? 17.261 5.699 12.638 1.00 81.94 112 ASP A CA 1
ATOM 913 C C . ASP A 1 112 ? 18.671 5.117 12.412 1.00 81.94 112 ASP A C 1
ATOM 915 O O . ASP A 1 112 ? 18.828 3.971 11.988 1.00 81.94 112 ASP A O 1
ATOM 919 N N . ALA A 1 113 ? 19.715 5.894 12.715 1.00 79.12 113 ALA A N 1
ATOM 920 C CA . ALA A 1 113 ? 21.111 5.463 12.563 1.00 79.12 113 ALA A CA 1
ATOM 921 C C . ALA A 1 113 ? 21.484 4.226 13.408 1.00 79.12 113 ALA A C 1
ATOM 923 O O . ALA A 1 113 ? 22.534 3.628 13.196 1.00 79.12 113 ALA A O 1
ATOM 924 N N . ARG A 1 114 ? 20.638 3.838 14.372 1.00 81.44 114 ARG A N 1
ATOM 925 C CA . ARG A 1 114 ? 20.797 2.645 15.217 1.00 81.44 114 ARG A CA 1
ATOM 926 C C . ARG A 1 114 ? 19.905 1.489 14.750 1.00 81.44 114 ARG A C 1
ATOM 928 O O . ARG A 1 114 ? 19.782 0.493 15.455 1.00 81.44 114 ARG A O 1
ATOM 935 N N . GLY A 1 115 ? 19.250 1.629 13.597 1.00 75.12 115 GLY A N 1
ATOM 936 C CA . GLY A 1 115 ? 18.350 0.632 13.022 1.00 75.12 115 GLY A CA 1
ATOM 937 C C . GLY A 1 115 ? 16.976 0.549 13.692 1.00 75.12 115 GLY A C 1
ATOM 938 O O . GLY A 1 115 ? 16.170 -0.301 13.294 1.00 75.12 115 GLY A O 1
ATOM 939 N N . ARG A 1 116 ? 16.680 1.416 14.674 1.00 81.50 116 ARG A N 1
ATOM 940 C CA . ARG A 1 116 ? 15.389 1.422 15.373 1.00 81.50 116 ARG A CA 1
ATOM 941 C C . ARG A 1 116 ? 14.321 2.016 14.479 1.00 81.50 116 ARG A C 1
ATOM 943 O O . ARG A 1 116 ? 14.556 2.997 13.774 1.00 81.50 116 ARG A O 1
ATOM 950 N N . GLU A 1 117 ? 13.140 1.426 14.532 1.00 81.00 117 GLU A N 1
ATOM 951 C CA . GLU A 1 117 ? 12.009 1.906 13.762 1.00 81.00 117 GLU A CA 1
ATOM 952 C C . GLU A 1 117 ? 11.423 3.182 14.374 1.00 81.00 117 GLU A C 1
ATOM 954 O O . GLU A 1 117 ? 11.093 3.246 15.557 1.00 81.00 117 GLU A O 1
ATOM 959 N N . VAL A 1 118 ? 11.287 4.202 13.535 1.00 86.75 118 VAL A N 1
ATOM 960 C CA . VAL A 1 118 ? 10.468 5.382 13.778 1.00 86.75 118 VAL A CA 1
ATOM 961 C C . VAL A 1 118 ? 9.144 5.138 13.068 1.00 86.75 118 VAL A C 1
ATOM 963 O O . VAL A 1 118 ? 9.124 5.004 11.842 1.00 86.75 118 VAL A O 1
ATOM 966 N N . LEU A 1 119 ? 8.058 5.066 13.838 1.00 90.00 119 LEU A N 1
ATOM 967 C CA . LEU A 1 119 ? 6.731 4.748 13.314 1.00 90.00 119 LEU A CA 1
ATOM 968 C C . LEU A 1 119 ? 6.268 5.796 12.285 1.00 90.00 119 LEU A C 1
ATOM 970 O O . LEU A 1 119 ? 6.509 6.993 12.477 1.00 90.00 119 LEU A O 1
ATOM 974 N N . PRO A 1 120 ? 5.566 5.377 11.217 1.00 91.38 120 PRO A N 1
ATOM 975 C CA . PRO A 1 120 ? 4.873 6.318 10.351 1.00 91.38 120 PRO A CA 1
ATOM 976 C C . PRO A 1 120 ? 3.758 7.028 11.126 1.00 91.38 120 PRO A C 1
ATOM 978 O O . PRO A 1 120 ? 3.103 6.415 11.972 1.00 91.38 120 PRO A O 1
ATOM 981 N N . LEU A 1 121 ? 3.529 8.298 10.789 1.00 95.00 121 LEU A N 1
ATOM 982 C CA . LEU A 1 121 ? 2.367 9.070 11.222 1.00 95.00 121 LEU A CA 1
ATOM 983 C C . LEU A 1 121 ? 1.310 9.036 10.120 1.00 95.00 121 LEU A C 1
ATOM 985 O O . LEU A 1 121 ? 1.606 9.431 8.989 1.00 95.00 121 LEU A O 1
ATOM 989 N N . VAL A 1 122 ? 0.096 8.606 10.449 1.00 96.19 122 VAL A N 1
ATOM 990 C CA . VAL A 1 122 ? -1.044 8.590 9.518 1.00 96.19 122 VAL A CA 1
ATOM 991 C C . VAL A 1 122 ? -2.170 9.503 9.988 1.00 96.19 122 VAL A C 1
ATOM 993 O O . VAL A 1 122 ? -2.359 9.684 11.190 1.00 96.19 122 VAL A O 1
ATOM 996 N N . ASP A 1 123 ? -2.936 10.056 9.054 1.00 95.38 123 ASP A N 1
ATOM 997 C CA . ASP A 1 123 ? -4.184 10.752 9.378 1.00 95.38 123 ASP A CA 1
ATOM 998 C C . ASP A 1 123 ? -5.316 9.728 9.485 1.00 95.38 123 ASP A C 1
ATOM 1000 O O . ASP A 1 123 ? -5.594 9.007 8.531 1.00 95.38 123 ASP A O 1
ATOM 1004 N N . VAL A 1 124 ? -5.966 9.644 10.646 1.00 94.62 124 VAL A N 1
ATOM 1005 C CA . VAL A 1 124 ? -7.126 8.755 10.846 1.00 94.62 124 VAL A CA 1
ATOM 1006 C C . VAL A 1 124 ? -8.463 9.451 10.591 1.00 94.62 124 VAL A C 1
ATOM 1008 O O . VAL A 1 124 ? -9.504 8.792 10.599 1.00 94.62 124 VAL A O 1
ATOM 1011 N N . GLY A 1 125 ? -8.458 10.771 10.385 1.00 92.94 125 GLY A N 1
ATOM 1012 C CA . GLY A 1 125 ? -9.622 11.547 9.961 1.00 92.94 125 GLY A CA 1
ATOM 1013 C C . GLY A 1 125 ? -9.919 11.396 8.470 1.00 92.94 125 GLY A C 1
ATOM 1014 O O . GLY A 1 125 ? -11.078 11.461 8.067 1.00 92.94 125 GLY A O 1
ATOM 1015 N N . ARG A 1 126 ? -8.892 11.127 7.658 1.00 92.88 126 ARG A N 1
ATOM 1016 C CA . ARG A 1 126 ? -9.003 10.888 6.215 1.00 92.88 126 ARG A CA 1
ATOM 1017 C C . ARG A 1 126 ? -8.827 9.403 5.928 1.00 92.88 126 ARG A C 1
ATOM 1019 O O . ARG A 1 126 ? -7.757 8.855 6.166 1.00 92.88 126 ARG A O 1
ATOM 1026 N N . HIS A 1 127 ? -9.865 8.748 5.417 1.00 95.00 127 HIS A N 1
ATOM 1027 C CA . HIS A 1 127 ? -9.748 7.361 4.979 1.00 95.00 127 HIS A CA 1
ATOM 1028 C C . HIS A 1 127 ? -10.715 7.031 3.847 1.00 95.00 127 HIS A C 1
ATOM 1030 O O . HIS A 1 127 ? -11.784 7.629 3.717 1.00 95.00 127 HIS A O 1
ATOM 1036 N N . ARG A 1 128 ? -10.346 6.017 3.067 1.00 96.00 128 ARG A N 1
ATOM 1037 C CA . ARG A 1 128 ? -11.265 5.263 2.211 1.00 96.00 128 ARG A CA 1
ATOM 1038 C C . ARG A 1 128 ? -11.268 3.811 2.645 1.00 96.00 128 ARG A C 1
ATOM 1040 O O . ARG A 1 128 ? -10.334 3.364 3.307 1.00 96.00 128 ARG A O 1
ATOM 1047 N N . ALA A 1 129 ? -12.291 3.068 2.257 1.00 96.81 129 ALA A N 1
ATOM 1048 C CA . ALA A 1 129 ? -12.343 1.640 2.499 1.00 96.81 129 ALA A CA 1
ATOM 1049 C C . ALA A 1 129 ? -12.593 0.871 1.202 1.00 96.81 129 ALA A C 1
ATOM 1051 O O . ALA A 1 129 ? -13.067 1.418 0.204 1.00 96.81 129 ALA A O 1
ATOM 1052 N N . GLY A 1 130 ? -12.183 -0.391 1.207 1.00 97.62 130 GLY A N 1
ATOM 1053 C CA . GLY A 1 130 ? -12.395 -1.290 0.087 1.00 97.62 130 GLY A CA 1
ATOM 1054 C C . GLY A 1 130 ? -12.119 -2.740 0.446 1.00 97.62 130 GLY A C 1
ATOM 1055 O O . GLY A 1 130 ? -11.501 -3.044 1.470 1.00 97.62 130 GLY A O 1
ATOM 1056 N N . ARG A 1 131 ? -12.592 -3.653 -0.397 1.00 98.50 131 ARG A N 1
ATOM 1057 C CA . ARG A 1 131 ? -12.387 -5.095 -0.267 1.00 98.50 131 ARG A CA 1
ATOM 1058 C C . ARG A 1 131 ? -11.379 -5.576 -1.297 1.00 98.50 131 ARG A C 1
ATOM 1060 O O . ARG A 1 131 ? -11.474 -5.225 -2.466 1.00 98.50 131 ARG A O 1
ATOM 1067 N N . CYS A 1 132 ? -10.435 -6.401 -0.866 1.00 98.62 132 CYS A N 1
ATOM 1068 C CA . CYS A 1 132 ? -9.460 -7.016 -1.755 1.00 98.62 132 CYS A CA 1
ATOM 1069 C C . CYS A 1 132 ? -10.113 -8.105 -2.611 1.00 98.62 132 CYS A C 1
ATOM 1071 O O . CYS A 1 132 ? -10.711 -9.039 -2.076 1.00 98.62 132 CYS A O 1
ATOM 1073 N N . GLU A 1 133 ? -9.984 -7.991 -3.931 1.00 98.38 133 GLU A N 1
ATOM 1074 C CA . GLU A 1 133 ? -10.482 -8.973 -4.902 1.00 98.38 133 GLU A CA 1
ATOM 1075 C C . GLU A 1 133 ? -9.374 -9.880 -5.434 1.00 98.38 133 GLU A C 1
ATOM 1077 O O . GLU A 1 133 ? -9.620 -11.046 -5.728 1.00 98.38 133 GLU A O 1
ATOM 1082 N N . ALA A 1 134 ? -8.151 -9.363 -5.554 1.00 98.38 134 ALA A N 1
ATOM 1083 C CA . ALA A 1 134 ? -7.033 -10.118 -6.102 1.00 98.38 134 ALA A CA 1
ATOM 1084 C C . ALA A 1 134 ? -5.704 -9.680 -5.492 1.00 98.38 134 ALA A C 1
ATOM 1086 O O . ALA A 1 134 ? -5.487 -8.496 -5.218 1.00 98.38 134 ALA A O 1
ATOM 1087 N N . VAL A 1 135 ? -4.799 -10.647 -5.340 1.00 98.38 135 VAL A N 1
ATOM 1088 C CA . VAL A 1 135 ? -3.417 -10.421 -4.916 1.00 98.38 135 VAL A CA 1
ATOM 1089 C C . VAL A 1 135 ? -2.482 -11.191 -5.836 1.00 98.38 135 VAL A C 1
ATOM 1091 O O . VAL A 1 135 ? -2.650 -12.394 -6.023 1.00 9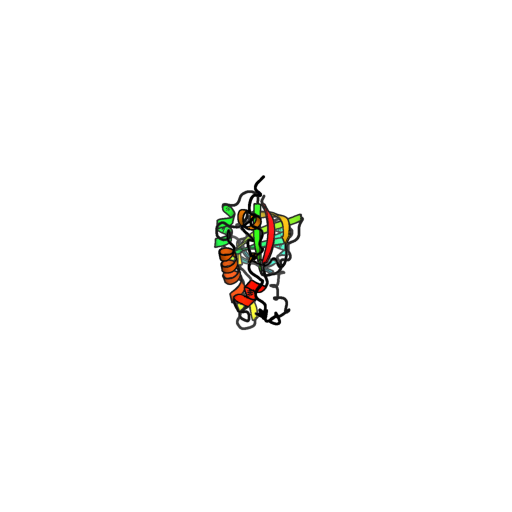8.38 135 VAL A O 1
ATOM 1094 N N . LEU A 1 136 ? -1.481 -10.503 -6.375 1.00 98.31 136 LEU A N 1
ATOM 1095 C CA . LEU A 1 136 ? -0.354 -11.100 -7.085 1.00 98.31 136 LEU A CA 1
ATOM 1096 C C . LEU A 1 136 ? 0.927 -10.778 -6.318 1.00 98.31 136 LEU A C 1
ATOM 1098 O O . LEU A 1 136 ? 1.058 -9.703 -5.735 1.00 98.31 136 LEU A O 1
ATOM 1102 N N . GLN A 1 137 ? 1.866 -11.714 -6.298 1.00 97.56 137 GLN A N 1
ATOM 1103 C CA . GLN A 1 137 ? 3.115 -11.609 -5.548 1.00 97.56 137 GLN A CA 1
ATOM 1104 C C . GLN A 1 137 ? 4.279 -11.728 -6.526 1.00 97.56 137 GLN A C 1
ATOM 1106 O O . GLN A 1 137 ? 4.206 -12.549 -7.438 1.00 97.56 137 GLN A O 1
ATOM 1111 N N . ARG A 1 138 ? 5.366 -10.983 -6.296 1.00 96.38 138 ARG A N 1
ATOM 1112 C CA . ARG A 1 138 ? 6.632 -11.115 -7.038 1.00 96.38 138 ARG A CA 1
ATOM 1113 C C . ARG A 1 138 ? 6.481 -11.041 -8.563 1.00 96.38 138 ARG A C 1
ATOM 1115 O O . ARG A 1 138 ? 7.173 -11.750 -9.285 1.00 96.38 138 ARG A O 1
ATOM 1122 N N . VAL A 1 139 ? 5.576 -10.196 -9.045 1.00 98.31 139 VAL A N 1
ATOM 1123 C CA . VAL A 1 139 ? 5.387 -9.939 -10.475 1.00 98.31 139 VAL A CA 1
ATOM 1124 C C . VAL A 1 139 ? 6.570 -9.100 -10.968 1.00 98.31 139 VAL A C 1
ATOM 1126 O O . VAL A 1 139 ? 6.793 -8.023 -10.399 1.00 98.31 139 VAL A O 1
ATOM 1129 N N . PRO A 1 140 ? 7.344 -9.547 -11.974 1.00 98.19 140 PRO A N 1
ATOM 1130 C CA . PRO A 1 140 ? 8.355 -8.702 -12.605 1.00 98.19 140 PRO A CA 1
ATOM 1131 C C . PRO A 1 140 ? 7.731 -7.385 -13.079 1.00 98.19 140 PRO A C 1
ATOM 1133 O O . PRO A 1 140 ? 6.600 -7.369 -13.559 1.00 98.19 140 PRO A O 1
ATOM 1136 N N . ILE A 1 141 ? 8.424 -6.262 -12.878 1.00 98.00 141 ILE A N 1
ATOM 1137 C CA . ILE A 1 141 ? 7.839 -4.926 -13.094 1.00 98.00 141 ILE A CA 1
ATOM 1138 C C . ILE A 1 141 ? 7.464 -4.705 -14.571 1.00 98.00 141 ILE A C 1
ATOM 1140 O O . ILE A 1 141 ? 6.428 -4.111 -14.864 1.00 98.00 141 ILE A O 1
ATOM 1144 N N . ASP A 1 142 ? 8.259 -5.251 -15.486 1.00 97.19 142 ASP A N 1
ATOM 1145 C CA . ASP A 1 142 ? 8.045 -5.254 -16.936 1.00 97.19 142 ASP A CA 1
ATOM 1146 C C . ASP A 1 142 ? 6.968 -6.248 -17.407 1.00 97.19 142 ASP A C 1
ATOM 1148 O O . ASP A 1 142 ? 6.485 -6.148 -18.534 1.00 97.19 142 ASP A O 1
ATOM 1152 N N . GLU A 1 143 ? 6.536 -7.163 -16.538 1.00 98.00 143 GLU A N 1
ATOM 1153 C CA . GLU A 1 143 ? 5.463 -8.131 -16.795 1.00 98.00 143 GLU A CA 1
ATOM 1154 C C . GLU A 1 143 ? 4.140 -7.758 -16.101 1.00 98.00 143 GLU A C 1
ATOM 1156 O O . GLU A 1 143 ? 3.175 -8.529 -16.129 1.00 98.00 143 GLU A O 1
ATOM 1161 N N . VAL A 1 144 ? 4.055 -6.575 -15.476 1.00 98.12 144 VAL A N 1
ATOM 1162 C CA . VAL A 1 144 ? 2.818 -6.111 -14.834 1.00 98.12 144 VAL A CA 1
ATOM 1163 C C . VAL A 1 144 ? 1.699 -6.001 -15.878 1.00 98.12 144 VAL A C 1
ATOM 1165 O O . VAL A 1 144 ? 1.840 -5.268 -16.862 1.00 98.12 144 VAL A O 1
ATOM 1168 N N . PRO A 1 145 ? 0.550 -6.675 -15.674 1.00 96.62 145 PRO A N 1
ATOM 1169 C CA . PRO A 1 145 ? -0.532 -6.644 -16.646 1.00 96.62 145 PRO A CA 1
ATOM 1170 C C . PRO A 1 145 ? -1.060 -5.217 -16.889 1.00 96.62 145 PRO A C 1
ATOM 1172 O O . PRO A 1 145 ? -1.335 -4.499 -15.924 1.00 96.62 145 PRO A O 1
ATOM 1175 N N . PRO A 1 146 ? -1.329 -4.809 -18.146 1.00 95.81 146 PRO A N 1
ATOM 1176 C CA . PRO A 1 146 ? -1.791 -3.451 -18.459 1.00 95.81 146 PRO A CA 1
ATOM 1177 C C . PRO A 1 146 ? -3.046 -3.000 -17.696 1.00 95.81 146 PRO A C 1
ATOM 1179 O O . PRO A 1 146 ? -3.180 -1.836 -17.323 1.00 95.81 146 PRO A O 1
ATOM 1182 N N . HIS A 1 147 ? -3.968 -3.925 -17.410 1.00 94.62 147 HIS A N 1
ATOM 1183 C CA . HIS A 1 147 ? -5.189 -3.617 -16.661 1.00 94.62 147 HIS A CA 1
ATOM 1184 C C . HIS A 1 147 ? -4.921 -3.229 -15.196 1.00 94.62 147 HIS A C 1
ATOM 1186 O O . HIS A 1 147 ? -5.743 -2.540 -14.593 1.00 94.62 147 HIS A O 1
ATOM 1192 N N . CYS A 1 148 ? -3.782 -3.631 -14.619 1.00 97.12 148 CYS A N 1
ATOM 1193 C CA . CYS A 1 148 ? -3.380 -3.208 -13.280 1.00 97.12 148 CYS A CA 1
ATOM 1194 C C . CYS A 1 148 ? -3.082 -1.702 -13.249 1.00 97.12 148 CYS A C 1
ATOM 1196 O O . CYS A 1 148 ? -3.489 -1.018 -12.314 1.00 97.12 148 CYS A O 1
ATOM 1198 N N . PHE A 1 149 ? -2.454 -1.171 -14.301 1.00 97.44 149 PHE A N 1
ATOM 1199 C CA . PHE A 1 149 ? -2.180 0.261 -14.444 1.00 97.44 149 PHE A CA 1
ATOM 1200 C C . PHE A 1 149 ? -3.445 1.087 -14.719 1.00 97.44 149 PHE A C 1
ATOM 1202 O O . PHE A 1 149 ? -3.568 2.218 -14.258 1.00 97.44 149 PHE A O 1
ATOM 1209 N N . ALA A 1 150 ? -4.432 0.527 -15.423 1.00 94.44 150 ALA A N 1
ATOM 1210 C CA . ALA A 1 150 ? -5.688 1.230 -15.711 1.00 94.44 150 ALA A CA 1
ATOM 1211 C C . ALA A 1 150 ? -6.477 1.617 -14.442 1.00 94.44 150 ALA A C 1
ATOM 1213 O O . ALA A 1 150 ? -7.229 2.592 -14.450 1.00 94.44 150 ALA A O 1
ATOM 1214 N N . HIS A 1 151 ? -6.295 0.863 -13.355 1.00 95.44 151 HIS A N 1
ATOM 1215 C CA . HIS A 1 151 ? -6.968 1.069 -12.070 1.00 95.44 151 HIS A CA 1
ATOM 1216 C C . HIS A 1 151 ? -6.017 1.520 -10.948 1.00 95.44 151 HIS A C 1
ATOM 1218 O O . HIS A 1 151 ? -6.416 1.550 -9.782 1.00 95.44 151 HIS A O 1
ATOM 1224 N N . SER A 1 152 ? -4.766 1.858 -11.264 1.00 96.75 152 SER A N 1
ATOM 1225 C CA . SER A 1 152 ? -3.838 2.458 -10.306 1.00 96.75 152 SER A CA 1
ATOM 1226 C C . SER A 1 152 ? -4.017 3.976 -10.226 1.00 96.75 152 SER A C 1
ATOM 1228 O O . SER A 1 152 ? -4.820 4.572 -10.948 1.00 96.75 152 SER A O 1
ATOM 1230 N N . LEU A 1 153 ? -3.233 4.615 -9.357 1.00 96.69 153 LEU A N 1
ATOM 1231 C CA . LEU A 1 153 ? -3.175 6.074 -9.271 1.00 96.69 153 LEU A CA 1
ATOM 1232 C C . LEU A 1 153 ? -2.771 6.693 -10.628 1.00 96.69 153 LEU A C 1
ATOM 1234 O O . LEU A 1 153 ? -1.968 6.076 -11.341 1.00 96.69 153 LEU A O 1
ATOM 1238 N N . PRO A 1 154 ? -3.298 7.879 -10.991 1.00 94.81 154 PRO A N 1
ATOM 1239 C CA . PRO A 1 154 ? -2.902 8.649 -12.172 1.00 94.81 154 PRO A CA 1
ATOM 1240 C C . PRO A 1 154 ? -1.388 8.729 -12.393 1.00 94.81 154 PRO A C 1
ATOM 1242 O O . PRO A 1 154 ? -0.922 8.484 -13.508 1.00 94.81 154 PRO A O 1
ATOM 1245 N N . SER A 1 155 ? -0.614 8.983 -11.336 1.00 94.56 155 SER A N 1
ATOM 1246 C CA . SER A 1 155 ? 0.848 9.076 -11.391 1.00 94.56 155 SER A CA 1
ATOM 1247 C C . SER A 1 155 ? 1.576 7.734 -11.505 1.00 94.56 155 SER A C 1
ATOM 1249 O O . SER A 1 155 ? 2.801 7.726 -11.569 1.00 94.56 155 SER A O 1
ATOM 1251 N N . LEU A 1 156 ? 0.859 6.603 -11.542 1.00 96.00 156 LEU A N 1
ATOM 1252 C CA . LEU A 1 156 ? 1.411 5.242 -11.574 1.00 96.00 156 LEU A CA 1
ATOM 1253 C C . LEU A 1 156 ? 0.933 4.421 -12.773 1.00 96.00 156 LEU A C 1
ATOM 1255 O O . LEU A 1 156 ? 0.933 3.200 -12.699 1.00 96.00 156 LEU A O 1
ATOM 1259 N N . ARG A 1 157 ? 0.504 5.054 -13.869 1.00 96.06 157 ARG A N 1
ATOM 1260 C CA . ARG A 1 157 ? -0.099 4.352 -15.020 1.00 96.06 157 ARG A CA 1
ATOM 1261 C C . ARG A 1 157 ? 0.893 3.734 -16.014 1.00 96.06 157 ARG A C 1
ATOM 1263 O O . ARG A 1 157 ? 0.463 3.227 -17.047 1.00 96.06 157 ARG A O 1
ATOM 1270 N N . THR A 1 158 ? 2.194 3.783 -15.739 1.00 97.88 158 THR A N 1
ATOM 1271 C CA . THR A 1 158 ? 3.229 3.196 -16.604 1.00 97.88 158 THR A CA 1
ATOM 1272 C C . THR A 1 158 ? 4.247 2.404 -15.792 1.00 97.88 158 THR A C 1
ATOM 1274 O O . THR A 1 158 ? 4.351 2.568 -14.573 1.00 97.88 158 THR A O 1
ATOM 1277 N N . VAL A 1 159 ? 5.015 1.559 -16.482 1.00 98.12 159 VAL A N 1
ATOM 1278 C CA . VAL A 1 159 ? 6.102 0.770 -15.890 1.00 98.12 159 VAL A CA 1
ATOM 1279 C C . VAL A 1 159 ? 7.155 1.695 -15.275 1.00 98.12 159 VAL A C 1
ATOM 1281 O O . VAL A 1 159 ? 7.490 1.548 -14.104 1.00 98.12 159 VAL A O 1
ATOM 1284 N N . GLU A 1 160 ? 7.589 2.722 -16.004 1.00 98.06 160 GLU A N 1
ATOM 1285 C CA . GLU A 1 160 ? 8.598 3.689 -15.550 1.00 98.06 160 GLU A CA 1
ATOM 1286 C C . GLU A 1 160 ? 8.114 4.468 -14.319 1.00 98.06 160 GLU A C 1
ATOM 1288 O O . GLU A 1 160 ? 8.866 4.742 -13.379 1.00 98.06 160 GLU A O 1
ATOM 1293 N N . ALA A 1 161 ? 6.824 4.811 -14.296 1.00 97.75 161 ALA A N 1
ATOM 1294 C CA . ALA A 1 161 ? 6.208 5.488 -13.168 1.00 97.75 161 ALA A CA 1
ATOM 1295 C C . ALA A 1 161 ? 6.154 4.590 -11.920 1.00 97.75 161 ALA A C 1
ATOM 1297 O O . ALA A 1 161 ? 6.420 5.059 -10.806 1.00 97.75 161 ALA A O 1
ATOM 1298 N N . LEU A 1 162 ? 5.864 3.297 -12.104 1.00 98.12 162 LEU A N 1
ATOM 1299 C CA . LEU A 1 162 ? 5.912 2.292 -11.045 1.00 98.12 162 LEU A CA 1
ATOM 1300 C C . LEU A 1 162 ? 7.336 2.100 -10.510 1.00 98.12 162 LEU A C 1
ATOM 1302 O O . LEU A 1 162 ? 7.523 2.145 -9.293 1.00 98.12 162 LEU A O 1
ATOM 1306 N N . GLU A 1 163 ? 8.339 1.956 -11.378 1.00 98.25 163 GLU A N 1
ATOM 1307 C CA . GLU A 1 163 ? 9.751 1.869 -10.978 1.00 98.25 163 GLU A CA 1
ATOM 1308 C C . GLU A 1 163 ? 10.157 3.075 -10.128 1.00 98.25 163 GLU A C 1
ATOM 1310 O O . GLU A 1 163 ? 10.622 2.925 -8.993 1.00 98.25 163 GLU A O 1
ATOM 1315 N N . GLY A 1 164 ? 9.890 4.286 -10.630 1.00 96.94 164 GLY A N 1
ATOM 1316 C CA . GLY A 1 164 ? 10.188 5.521 -9.915 1.00 96.94 164 GLY A CA 1
ATOM 1317 C C . GLY A 1 164 ? 9.485 5.595 -8.558 1.00 96.94 164 GLY A C 1
ATOM 1318 O O . GLY A 1 164 ? 10.067 6.066 -7.579 1.00 96.94 164 GLY A O 1
ATOM 1319 N N . ALA A 1 165 ? 8.246 5.114 -8.456 1.00 95.44 165 ALA A N 1
ATOM 1320 C CA . ALA A 1 165 ? 7.518 5.088 -7.194 1.00 95.44 165 ALA A CA 1
ATOM 1321 C C . ALA A 1 165 ? 8.076 4.069 -6.197 1.00 95.44 165 ALA A C 1
ATOM 1323 O O . ALA A 1 165 ? 8.187 4.385 -5.010 1.00 95.44 165 ALA A O 1
ATOM 1324 N N . LEU A 1 166 ? 8.462 2.874 -6.652 1.00 95.38 166 LEU A N 1
ATOM 1325 C CA . LEU A 1 166 ? 9.098 1.872 -5.799 1.00 95.38 166 LEU A CA 1
ATOM 1326 C C . LEU A 1 166 ? 10.440 2.383 -5.263 1.00 95.38 166 LEU A C 1
ATOM 1328 O O . LEU A 1 166 ? 10.683 2.291 -4.059 1.00 95.38 166 LEU A O 1
ATOM 1332 N N . LEU A 1 167 ? 11.265 3.010 -6.105 1.00 94.56 167 LEU A N 1
ATOM 1333 C CA . LEU A 1 167 ? 12.524 3.619 -5.668 1.00 94.56 167 LEU A CA 1
ATOM 1334 C C . LEU A 1 167 ? 12.293 4.716 -4.622 1.00 94.56 167 LEU A C 1
ATOM 1336 O O . LEU A 1 167 ? 12.874 4.655 -3.537 1.00 94.56 167 LEU A O 1
ATOM 1340 N N . ARG A 1 168 ? 11.382 5.665 -4.887 1.00 91.25 168 ARG A N 1
ATOM 1341 C CA . ARG A 1 168 ? 11.048 6.744 -3.935 1.00 91.25 168 ARG A CA 1
ATOM 1342 C C . ARG A 1 168 ? 10.588 6.215 -2.575 1.00 91.25 168 ARG A C 1
ATOM 1344 O O . ARG A 1 168 ? 10.929 6.803 -1.552 1.00 91.25 168 ARG A O 1
ATOM 1351 N N . ARG A 1 169 ? 9.804 5.133 -2.560 1.00 88.50 169 ARG A N 1
ATOM 1352 C CA . ARG A 1 169 ? 9.230 4.556 -1.334 1.00 88.50 169 ARG A CA 1
ATOM 1353 C C . ARG A 1 169 ? 10.231 3.706 -0.551 1.00 88.50 169 ARG A C 1
ATOM 1355 O O . ARG A 1 169 ? 10.210 3.734 0.676 1.00 88.50 169 ARG A O 1
ATOM 1362 N N . TYR A 1 170 ? 11.085 2.944 -1.237 1.00 88.44 170 TYR A N 1
ATOM 1363 C CA . TYR A 1 170 ? 11.836 1.852 -0.612 1.00 88.44 170 TYR A CA 1
ATOM 1364 C C . TYR A 1 170 ? 13.361 2.034 -0.588 1.00 88.44 170 TYR A C 1
ATOM 1366 O O . TYR A 1 170 ? 14.003 1.397 0.246 1.00 88.44 170 TYR A O 1
ATOM 1374 N N . ALA A 1 171 ? 13.959 2.912 -1.403 1.00 88.44 171 ALA A N 1
ATOM 1375 C CA . ALA A 1 171 ? 15.421 3.076 -1.436 1.00 88.44 171 ALA A CA 1
ATOM 1376 C C . ALA A 1 171 ? 15.997 3.479 -0.064 1.00 88.44 171 ALA A C 1
ATOM 1378 O O . ALA A 1 171 ? 16.947 2.872 0.424 1.00 88.44 171 ALA A O 1
ATOM 1379 N N . ALA A 1 172 ? 15.359 4.432 0.624 1.00 81.50 172 ALA A N 1
ATOM 1380 C CA . ALA A 1 172 ? 15.775 4.857 1.965 1.00 81.50 172 ALA A CA 1
ATOM 1381 C C . ALA A 1 172 ? 15.534 3.791 3.054 1.00 81.50 172 ALA A C 1
ATOM 1383 O O . ALA A 1 172 ? 16.151 3.845 4.118 1.00 81.50 172 ALA A O 1
ATOM 1384 N N . MET A 1 173 ? 14.635 2.830 2.813 1.00 80.25 173 MET A N 1
ATOM 1385 C CA . MET A 1 173 ? 14.378 1.724 3.742 1.00 80.25 173 MET A CA 1
ATOM 1386 C C . MET A 1 173 ? 15.422 0.611 3.619 1.00 80.25 173 MET A C 1
ATOM 1388 O O . MET A 1 173 ? 15.653 -0.109 4.592 1.00 80.25 173 MET A O 1
ATOM 1392 N N . PHE A 1 174 ? 16.042 0.477 2.444 1.00 83.25 174 PHE A N 1
ATOM 1393 C CA . PHE A 1 174 ? 16.995 -0.582 2.122 1.00 83.25 174 PHE A CA 1
ATOM 1394 C C . PHE A 1 174 ? 18.278 -0.005 1.499 1.00 83.25 174 PHE A C 1
ATOM 1396 O O . PHE A 1 174 ? 18.597 -0.330 0.356 1.00 83.25 174 PHE A O 1
ATOM 1403 N N . PRO A 1 175 ? 19.038 0.827 2.241 1.00 83.62 175 PRO A N 1
ATOM 1404 C CA . PRO A 1 175 ? 20.213 1.535 1.720 1.00 83.62 175 PRO A CA 1
ATOM 1405 C C . PRO A 1 175 ? 21.348 0.611 1.249 1.00 83.62 175 PRO A C 1
ATOM 1407 O O . PRO A 1 175 ? 22.263 1.053 0.565 1.00 83.62 175 PRO A O 1
ATOM 1410 N N . GLN A 1 176 ? 21.309 -0.667 1.627 1.00 85.88 176 GLN A N 1
ATOM 1411 C CA . GLN A 1 176 ? 22.251 -1.691 1.188 1.00 85.88 176 GLN A CA 1
ATOM 1412 C C . GLN A 1 176 ? 21.977 -2.227 -0.225 1.00 85.88 176 GLN A C 1
ATOM 1414 O O . GLN A 1 176 ? 22.795 -2.982 -0.739 1.00 85.88 176 GLN A O 1
ATOM 1419 N N . LEU A 1 177 ? 20.820 -1.915 -0.820 1.00 90.38 177 LEU A N 1
ATOM 1420 C CA . LEU A 1 177 ? 20.453 -2.358 -2.163 1.00 90.38 177 LEU A CA 1
ATOM 1421 C C . LEU A 1 177 ? 20.667 -1.231 -3.171 1.00 90.38 177 LEU A C 1
ATOM 1423 O O . LEU A 1 177 ? 20.260 -0.092 -2.945 1.00 90.38 177 LEU A O 1
ATOM 1427 N N . THR A 1 178 ? 21.240 -1.570 -4.320 1.00 95.56 178 THR A N 1
ATOM 1428 C CA . THR A 1 178 ? 21.216 -0.693 -5.495 1.00 95.56 178 THR A CA 1
ATOM 1429 C C . THR A 1 178 ? 19.798 -0.589 -6.059 1.00 95.56 178 THR A C 1
ATOM 1431 O O . THR A 1 178 ? 18.970 -1.481 -5.865 1.00 95.56 178 THR A O 1
ATOM 1434 N N . GLU A 1 179 ? 19.514 0.470 -6.822 1.00 95.62 179 GLU A N 1
ATOM 1435 C CA . GLU A 1 179 ? 18.213 0.644 -7.490 1.00 95.62 179 GLU A CA 1
ATOM 1436 C C . GLU A 1 179 ? 17.847 -0.572 -8.351 1.00 95.62 179 GLU A C 1
ATOM 1438 O O . GLU A 1 179 ? 16.736 -1.093 -8.266 1.00 95.62 179 GLU A O 1
ATOM 1443 N N . ARG A 1 180 ? 18.820 -1.097 -9.106 1.00 96.62 180 ARG A N 1
ATOM 1444 C CA . ARG A 1 180 ? 18.652 -2.297 -9.934 1.00 96.62 180 ARG A CA 1
ATOM 1445 C C . ARG A 1 180 ? 18.280 -3.524 -9.104 1.00 96.62 180 ARG A C 1
ATOM 1447 O O . ARG A 1 180 ? 17.386 -4.271 -9.489 1.00 96.62 180 ARG A O 1
ATOM 1454 N N . GLU A 1 181 ? 18.955 -3.749 -7.978 1.00 96.00 181 GLU A N 1
ATOM 1455 C CA . GLU A 1 181 ? 18.636 -4.872 -7.089 1.00 96.00 181 GLU A CA 1
ATOM 1456 C C . GLU A 1 181 ? 17.246 -4.722 -6.475 1.00 96.00 181 GLU A C 1
ATOM 1458 O O . GLU A 1 181 ? 16.527 -5.711 -6.361 1.00 96.00 181 GLU A O 1
ATOM 1463 N N . LEU A 1 182 ? 16.845 -3.498 -6.124 1.00 95.19 182 LEU A N 1
ATOM 1464 C CA . LEU A 1 182 ? 15.515 -3.214 -5.598 1.00 95.19 182 LEU A CA 1
ATOM 1465 C C . LEU A 1 182 ? 14.435 -3.525 -6.640 1.00 95.19 182 LEU A C 1
ATOM 1467 O O . LEU A 1 182 ? 13.524 -4.294 -6.348 1.00 95.19 182 LEU A O 1
ATOM 1471 N N . LEU A 1 183 ? 14.564 -3.001 -7.861 1.00 97.12 183 LEU A N 1
ATOM 1472 C CA . LEU A 1 183 ? 13.588 -3.218 -8.936 1.00 97.12 183 LEU A CA 1
ATOM 1473 C C . LEU A 1 183 ? 13.530 -4.682 -9.398 1.00 97.12 183 LEU A C 1
ATOM 1475 O O . LEU A 1 183 ? 12.447 -5.203 -9.661 1.00 97.12 183 LEU A O 1
ATOM 1479 N N . SER A 1 184 ? 14.663 -5.393 -9.405 1.00 96.69 184 SER A N 1
ATOM 1480 C CA . SER A 1 184 ? 14.713 -6.815 -9.789 1.00 96.69 184 SER A CA 1
ATOM 1481 C C . SER A 1 184 ? 13.922 -7.753 -8.867 1.00 96.69 184 SER A C 1
ATOM 1483 O O . SER A 1 184 ? 13.665 -8.898 -9.229 1.00 96.69 184 SER A O 1
ATOM 1485 N N . ARG A 1 185 ? 13.499 -7.278 -7.686 1.00 95.44 185 ARG A N 1
ATOM 1486 C CA . ARG A 1 185 ? 12.618 -8.035 -6.784 1.00 95.44 185 ARG A CA 1
ATOM 1487 C C . ARG A 1 185 ? 11.171 -8.118 -7.278 1.00 95.44 185 ARG A C 1
ATOM 1489 O O . ARG A 1 185 ? 10.391 -8.891 -6.720 1.00 95.44 185 ARG A O 1
ATOM 1496 N N . GLY A 1 186 ? 10.801 -7.334 -8.289 1.00 97.75 186 GLY A N 1
ATOM 1497 C CA . GLY A 1 186 ? 9.428 -7.248 -8.764 1.00 97.75 186 GLY A CA 1
ATOM 1498 C C . GLY A 1 186 ? 8.510 -6.500 -7.793 1.00 97.75 186 GLY A C 1
ATOM 1499 O O . GLY A 1 186 ? 8.944 -5.859 -6.830 1.00 97.75 186 GLY A O 1
ATOM 1500 N N . CYS A 1 187 ? 7.209 -6.608 -8.026 1.00 98.19 187 CYS A N 1
ATOM 1501 C CA . CYS A 1 187 ? 6.178 -5.994 -7.204 1.00 98.19 187 CYS A CA 1
ATOM 1502 C C . CYS A 1 187 ? 5.102 -6.999 -6.779 1.00 98.19 187 CYS A C 1
ATOM 1504 O O . CYS A 1 187 ? 4.850 -8.012 -7.431 1.00 98.19 187 CYS A O 1
ATOM 1506 N N . ALA A 1 188 ? 4.447 -6.700 -5.666 1.00 98.31 188 ALA A N 1
ATOM 1507 C CA . ALA A 1 188 ? 3.172 -7.291 -5.314 1.00 98.31 188 ALA A CA 1
ATOM 1508 C C . ALA A 1 188 ? 2.043 -6.335 -5.701 1.00 98.31 188 ALA A C 1
ATOM 1510 O O . ALA A 1 188 ? 2.170 -5.117 -5.562 1.00 98.31 188 ALA A O 1
ATOM 1511 N N . ILE A 1 189 ? 0.932 -6.899 -6.160 1.00 98.62 189 ILE A N 1
ATOM 1512 C CA . ILE A 1 189 ? -0.219 -6.172 -6.689 1.00 98.62 189 ILE A CA 1
ATOM 1513 C C . ILE A 1 189 ? -1.428 -6.542 -5.841 1.00 98.62 189 ILE A C 1
ATOM 1515 O O . ILE A 1 189 ? -1.730 -7.720 -5.680 1.00 98.62 189 ILE A O 1
ATOM 1519 N N . THR A 1 190 ? -2.126 -5.551 -5.294 1.00 98.62 190 THR A N 1
ATOM 1520 C CA . THR A 1 190 ? -3.400 -5.732 -4.584 1.00 98.62 190 THR A CA 1
ATOM 1521 C C . THR A 1 190 ? -4.487 -4.985 -5.336 1.00 98.62 190 THR A C 1
ATOM 1523 O O . THR A 1 190 ? -4.389 -3.771 -5.488 1.00 98.62 190 THR A O 1
ATOM 1526 N N . SER A 1 191 ? -5.522 -5.690 -5.784 1.00 98.44 191 SER A N 1
ATOM 1527 C CA . SER A 1 191 ? -6.699 -5.082 -6.413 1.00 98.44 191 SER A CA 1
ATOM 1528 C C . SER A 1 191 ? -7.829 -4.975 -5.400 1.00 98.44 191 SER A C 1
ATOM 1530 O O . SER A 1 191 ? -8.177 -5.961 -4.751 1.00 98.44 191 SER A O 1
ATOM 1532 N N . LEU A 1 192 ? -8.398 -3.783 -5.269 1.00 98.44 192 LEU A N 1
ATOM 1533 C CA . LEU A 1 192 ? -9.460 -3.456 -4.329 1.00 98.44 192 LEU A CA 1
ATOM 1534 C C . LEU A 1 192 ? -10.691 -2.970 -5.088 1.00 98.44 192 LEU A C 1
ATOM 1536 O O . LEU A 1 192 ? -10.569 -2.150 -6.000 1.00 98.44 192 LEU A O 1
ATOM 1540 N N . VAL A 1 193 ? -11.868 -3.400 -4.643 1.00 98.12 193 VAL A N 1
ATOM 1541 C CA . VAL A 1 193 ? -13.117 -2.676 -4.890 1.00 98.12 193 VAL A CA 1
ATOM 1542 C C . VAL A 1 193 ? -13.322 -1.700 -3.751 1.00 98.12 193 VAL A C 1
ATOM 1544 O O . VAL A 1 193 ? -13.356 -2.101 -2.590 1.00 98.12 193 VAL A O 1
ATOM 1547 N N . LEU A 1 194 ? -13.389 -0.421 -4.090 1.00 96.81 194 LEU A N 1
ATOM 1548 C CA . LEU A 1 194 ? -13.619 0.665 -3.151 1.00 96.81 194 LEU A CA 1
ATOM 1549 C C . LEU A 1 194 ? -15.110 0.778 -2.847 1.00 96.81 194 LEU A C 1
ATOM 1551 O O . LEU A 1 194 ? -15.933 0.556 -3.737 1.00 96.81 194 LEU A O 1
ATOM 1555 N N . ASP A 1 195 ? -15.414 1.151 -1.609 1.00 93.56 195 ASP A N 1
ATOM 1556 C CA . ASP A 1 195 ? -16.776 1.498 -1.195 1.00 93.56 195 ASP A CA 1
ATOM 1557 C C . ASP A 1 195 ? -17.258 2.822 -1.810 1.00 93.56 195 ASP A C 1
ATOM 1559 O O . ASP A 1 195 ? -16.403 3.694 -2.133 1.00 93.56 195 ASP A O 1
#

Foldseek 3Di:
DDDDDDDDDPDDDDDDDDDPPPPVPPPQPPDDQDDDDQQWAWEDDPNDIDIDGQVVLCVVVVWPEEAEDAQVQVVLCVVAAFKEKDKDFQDDPDDAFTKYKYWHFPADWAQDPVRDIDHTYTYSVDIWMWGWHDKDGQQQLVRPDQVSLVRYGPQCNDSVSVLVVQCVRPCRRCVVDDSVSRNNSPIMMTMTGTD

Sequence (195 aa):
MSPLRLVGDVRLPKPRKNAPFLFARFAMSEARLALSDRSLIAVMTGRKEEVVRVDALRARFQVDALIRLHERDYDELEELRGRFVHFNLEVTLNEVGKRYAILPILRPGRRDARGREVLPLVDVGRHRAGRCEAVLQRVPIDEVPPHCFAHSLPSLRTVEALEGALLRRYAAMFPQLTERELLSRGCAITSLVLD

pLDDT: mean 83.84, std 21.64, range [28.89, 98.62]

Radius of gyration: 23.6 Å; chains: 1; bounding box: 44×45×94 Å